Protein AF-A0A496R8B7-F1 (afdb_monomer_lite)

Structure (mmCIF, N/CA/C/O backbone):
data_AF-A0A496R8B7-F1
#
_entry.id   AF-A0A496R8B7-F1
#
loop_
_atom_site.group_PDB
_atom_site.id
_atom_site.type_symbol
_atom_site.label_atom_id
_atom_site.label_alt_id
_atom_site.label_comp_id
_atom_site.label_asym_id
_atom_site.label_entity_id
_atom_site.label_seq_id
_atom_site.pdbx_PDB_ins_code
_atom_site.Cartn_x
_atom_site.Cartn_y
_atom_site.Cartn_z
_atom_site.occupancy
_atom_site.B_iso_or_equiv
_atom_site.auth_seq_id
_atom_site.auth_comp_id
_atom_site.auth_asym_id
_atom_site.auth_atom_id
_atom_site.pdbx_PDB_model_num
ATOM 1 N N . MET A 1 1 ? 5.278 9.016 -17.691 1.00 85.12 1 MET A N 1
ATOM 2 C CA . MET A 1 1 ? 4.433 8.878 -16.484 1.00 85.12 1 MET A CA 1
ATOM 3 C C . MET A 1 1 ? 5.269 8.994 -15.228 1.00 85.12 1 MET A C 1
ATOM 5 O O . MET A 1 1 ? 5.196 10.042 -14.606 1.00 85.12 1 MET A O 1
ATOM 9 N N . LEU A 1 2 ? 6.126 8.010 -14.927 1.00 88.44 2 LEU A N 1
ATOM 10 C CA . LEU A 1 2 ? 7.008 8.070 -13.758 1.00 88.44 2 LEU A CA 1
ATOM 11 C C . LEU A 1 2 ? 7.852 9.353 -13.718 1.00 88.44 2 LEU A C 1
ATOM 13 O O . LEU A 1 2 ? 7.743 10.101 -12.767 1.00 88.44 2 LEU A O 1
ATOM 17 N N . GLU A 1 3 ? 8.583 9.683 -14.787 1.00 88.12 3 GLU A N 1
ATOM 18 C CA . GLU A 1 3 ? 9.402 10.912 -14.848 1.00 88.12 3 GLU A CA 1
ATOM 19 C C . GLU A 1 3 ? 8.596 12.212 -14.654 1.00 88.12 3 GLU A C 1
ATOM 21 O O . GLU A 1 3 ? 9.124 13.219 -14.190 1.00 88.12 3 GLU A O 1
ATOM 26 N N . THR A 1 4 ? 7.316 12.227 -15.031 1.00 89.19 4 THR A N 1
ATOM 27 C CA . THR A 1 4 ? 6.429 13.373 -14.773 1.00 89.19 4 THR A CA 1
ATOM 28 C C . THR A 1 4 ? 6.073 13.431 -13.293 1.00 89.19 4 THR A C 1
ATOM 30 O O . THR A 1 4 ? 6.280 14.468 -12.673 1.00 89.19 4 THR A O 1
ATOM 33 N N . LEU A 1 5 ? 5.644 12.302 -12.720 1.00 90.00 5 LEU A N 1
ATOM 34 C CA . LEU A 1 5 ? 5.332 12.176 -11.299 1.00 90.00 5 LEU A CA 1
ATOM 35 C C . LEU A 1 5 ? 6.533 12.547 -10.417 1.00 90.00 5 LEU A C 1
ATOM 37 O O . LEU A 1 5 ? 6.389 13.319 -9.475 1.00 90.00 5 LEU A O 1
ATOM 41 N N . SER A 1 6 ? 7.725 12.048 -10.751 1.00 89.94 6 SER A N 1
ATOM 42 C CA . SER A 1 6 ? 8.967 12.357 -10.041 1.00 89.94 6 SER A CA 1
ATOM 43 C C . SER A 1 6 ? 9.276 13.854 -10.059 1.00 89.94 6 SER A C 1
ATOM 45 O O . SER A 1 6 ? 9.664 14.402 -9.034 1.00 89.94 6 SER A O 1
ATOM 47 N N . ARG A 1 7 ? 9.070 14.533 -11.197 1.00 90.19 7 ARG A N 1
ATOM 48 C CA . ARG A 1 7 ? 9.276 15.987 -11.313 1.00 90.19 7 ARG A CA 1
ATOM 49 C C . ARG A 1 7 ? 8.276 16.783 -10.484 1.00 90.19 7 ARG A C 1
ATOM 51 O O . ARG A 1 7 ? 8.674 17.714 -9.800 1.00 90.19 7 ARG A O 1
ATOM 58 N N . GLU A 1 8 ? 7.000 16.408 -10.506 1.00 90.56 8 GLU A N 1
ATOM 59 C CA . GLU A 1 8 ? 5.959 17.064 -9.697 1.00 90.56 8 GLU A CA 1
ATOM 60 C C . GLU A 1 8 ? 6.153 16.864 -8.187 1.00 90.56 8 GLU A C 1
ATOM 62 O O . GLU A 1 8 ? 5.648 17.646 -7.381 1.00 90.56 8 GLU A O 1
ATOM 67 N N . LEU A 1 9 ? 6.847 15.791 -7.804 1.00 88.88 9 LEU A N 1
ATOM 68 C CA . LEU A 1 9 ? 7.242 15.500 -6.428 1.00 88.88 9 LEU A CA 1
ATOM 69 C C . LEU A 1 9 ? 8.647 16.021 -6.087 1.00 88.88 9 LEU A C 1
ATOM 71 O O . LEU A 1 9 ? 9.124 15.742 -4.990 1.00 88.88 9 LEU A O 1
ATOM 75 N N . GLU A 1 10 ? 9.294 16.752 -7.002 1.00 89.69 10 GLU A N 1
ATOM 76 C CA . GLU A 1 10 ? 10.632 17.336 -6.822 1.00 89.69 10 GLU A CA 1
ATOM 77 C C . GLU A 1 10 ? 11.693 16.298 -6.405 1.00 89.69 10 GLU A C 1
ATOM 79 O O . GLU A 1 10 ? 12.592 16.562 -5.609 1.00 89.69 10 GLU A O 1
ATOM 84 N N . VAL A 1 11 ? 11.584 15.080 -6.945 1.00 87.19 11 VAL A N 1
ATOM 85 C CA . VAL A 1 11 ? 12.508 13.981 -6.649 1.00 87.19 11 VAL A CA 1
ATOM 86 C C . VAL A 1 11 ? 13.887 14.281 -7.233 1.00 87.19 11 VAL A C 1
ATOM 88 O O . VAL A 1 11 ? 14.029 14.481 -8.441 1.00 87.19 11 VAL A O 1
ATOM 91 N N . ASP A 1 12 ? 14.922 14.223 -6.393 1.00 81.81 12 ASP A N 1
ATOM 92 C CA . ASP A 1 12 ? 16.305 14.375 -6.842 1.00 81.81 12 ASP A CA 1
ATOM 93 C C . ASP A 1 12 ? 16.766 13.162 -7.671 1.00 81.81 12 ASP A C 1
ATOM 95 O O . ASP A 1 12 ? 17.067 12.075 -7.156 1.00 81.81 12 ASP A O 1
ATOM 99 N N . SER A 1 13 ? 16.819 13.365 -8.988 1.00 74.50 13 SER A N 1
ATOM 100 C CA . SER A 1 13 ? 17.232 12.365 -9.971 1.00 74.50 13 SER A CA 1
ATOM 101 C C . SER A 1 13 ? 18.718 12.431 -10.347 1.00 74.50 13 SER A C 1
ATOM 103 O O . SER A 1 13 ? 19.119 11.746 -11.295 1.00 74.50 13 SER A O 1
ATOM 105 N N . ARG A 1 14 ? 19.529 13.262 -9.669 1.00 70.38 14 ARG A N 1
ATOM 106 C CA . ARG A 1 14 ? 20.964 13.424 -9.980 1.00 70.38 14 ARG A CA 1
ATOM 107 C C . ARG A 1 14 ? 21.730 12.109 -9.821 1.00 70.38 14 ARG A C 1
ATOM 109 O O . ARG A 1 14 ? 22.420 11.713 -10.752 1.00 70.38 14 ARG A O 1
ATOM 116 N N . ASP A 1 15 ? 21.454 11.372 -8.746 1.00 65.25 15 ASP A N 1
ATOM 117 C CA . ASP A 1 15 ? 22.086 10.074 -8.441 1.00 65.25 15 ASP A CA 1
ATOM 118 C C . ASP A 1 15 ? 21.210 8.866 -8.813 1.00 65.25 15 ASP A C 1
ATOM 120 O O . ASP A 1 15 ? 21.281 7.807 -8.192 1.00 65.25 15 ASP A O 1
ATOM 124 N N . VAL A 1 16 ? 20.288 9.034 -9.764 1.00 74.12 16 VAL A N 1
ATOM 125 C CA . VAL A 1 16 ? 19.421 7.945 -10.231 1.00 74.12 16 VAL A CA 1
ATOM 126 C C . VAL A 1 16 ? 19.967 7.396 -11.543 1.00 74.12 16 VAL A C 1
ATOM 128 O O . VAL A 1 16 ? 19.928 8.076 -12.578 1.00 74.12 16 VAL A O 1
ATOM 131 N N . TYR A 1 17 ? 20.477 6.165 -11.470 1.00 70.62 17 TYR A N 1
ATOM 132 C CA . TYR A 1 17 ? 21.168 5.466 -12.558 1.00 70.62 17 TYR A CA 1
ATOM 133 C C . TYR A 1 17 ? 20.243 4.545 -13.372 1.00 70.62 17 TYR A C 1
ATOM 135 O O . TYR A 1 17 ? 20.511 4.260 -14.542 1.00 70.62 17 TYR A O 1
ATOM 143 N N . ASP A 1 18 ? 19.117 4.136 -12.787 1.00 84.50 18 ASP A N 1
ATOM 144 C CA . ASP A 1 18 ? 18.142 3.243 -13.404 1.00 84.50 18 ASP A CA 1
ATOM 145 C C . ASP A 1 18 ? 16.693 3.620 -13.035 1.00 84.50 18 ASP A C 1
ATOM 147 O O . ASP A 1 18 ? 16.419 4.412 -12.128 1.00 84.50 18 ASP A O 1
ATOM 151 N N . SER A 1 19 ? 15.740 3.058 -13.778 1.00 85.50 19 SER A N 1
ATOM 152 C CA . SER A 1 19 ? 14.314 3.363 -13.608 1.00 85.50 19 SER A CA 1
ATOM 153 C C . SER A 1 19 ? 13.688 2.800 -12.326 1.00 85.50 19 SER A C 1
ATOM 155 O O . SER A 1 19 ? 12.686 3.350 -11.871 1.00 85.50 19 SER A O 1
ATOM 157 N N . ILE A 1 20 ? 14.236 1.726 -11.753 1.00 87.38 20 ILE A N 1
ATOM 158 C CA . ILE A 1 20 ? 13.758 1.131 -10.495 1.00 87.38 20 ILE A CA 1
ATOM 159 C C . ILE A 1 20 ? 14.141 2.059 -9.341 1.00 87.38 20 ILE A C 1
ATOM 161 O O . ILE A 1 20 ? 13.279 2.450 -8.561 1.00 87.38 20 ILE A O 1
ATOM 165 N N . SER A 1 21 ? 15.382 2.540 -9.315 1.00 86.44 21 SER A N 1
ATOM 166 C CA . SER A 1 21 ? 15.826 3.562 -8.362 1.00 86.44 21 SER A CA 1
ATOM 167 C C . SER A 1 21 ? 14.968 4.837 -8.439 1.00 86.44 21 SER A C 1
ATOM 169 O O . SER A 1 21 ? 14.628 5.429 -7.412 1.00 86.44 21 SER A O 1
ATOM 171 N N . LEU A 1 22 ? 14.560 5.264 -9.647 1.00 88.75 22 LEU A N 1
ATOM 172 C CA . LEU A 1 22 ? 13.633 6.397 -9.805 1.00 88.75 22 LEU A CA 1
ATOM 173 C C . LEU A 1 22 ? 12.260 6.100 -9.192 1.00 88.75 22 LEU A C 1
ATOM 175 O O . LEU A 1 22 ? 11.681 6.960 -8.525 1.00 88.75 22 LEU A O 1
ATOM 179 N N . LEU A 1 23 ? 11.735 4.899 -9.442 1.00 89.50 23 LEU A N 1
ATOM 180 C CA . LEU A 1 23 ? 10.446 4.436 -8.937 1.00 89.50 23 LEU A CA 1
ATOM 181 C C . LEU A 1 23 ? 10.427 4.447 -7.408 1.00 89.50 23 LEU A C 1
ATOM 183 O O . LEU A 1 23 ? 9.518 5.019 -6.810 1.00 89.50 23 LEU A O 1
ATOM 187 N N . GLU A 1 24 ? 11.469 3.898 -6.790 1.00 88.25 24 GLU A N 1
ATOM 188 C CA . GLU A 1 24 ? 11.632 3.844 -5.338 1.00 88.25 24 GLU A CA 1
ATOM 189 C C . GLU A 1 24 ? 11.705 5.247 -4.733 1.00 88.25 24 GLU A C 1
ATOM 191 O O . GLU A 1 24 ? 10.908 5.581 -3.857 1.00 88.25 24 GLU A O 1
ATOM 196 N N . LYS A 1 25 ? 12.572 6.129 -5.252 1.00 88.69 25 LYS A N 1
ATOM 197 C CA . LYS A 1 25 ? 12.646 7.519 -4.763 1.00 88.69 25 LYS A CA 1
ATOM 198 C C . LYS A 1 25 ? 11.319 8.267 -4.923 1.00 88.69 25 LYS A C 1
ATOM 200 O O . LYS A 1 25 ? 10.948 9.060 -4.059 1.00 88.69 25 LYS A O 1
ATOM 205 N N . THR A 1 26 ? 10.586 7.997 -6.002 1.00 91.19 26 THR A N 1
ATOM 206 C CA . THR A 1 26 ? 9.259 8.586 -6.237 1.00 91.19 26 THR A CA 1
ATOM 207 C C . THR A 1 26 ? 8.235 8.084 -5.223 1.00 91.19 26 THR A C 1
ATOM 209 O O . THR A 1 26 ? 7.482 8.888 -4.673 1.00 91.19 26 THR A O 1
ATOM 212 N N . GLY A 1 27 ? 8.242 6.784 -4.916 1.00 90.81 27 GLY A N 1
ATOM 213 C CA . GLY A 1 27 ? 7.407 6.202 -3.865 1.00 90.81 27 GLY A CA 1
ATOM 214 C C . GLY A 1 27 ? 7.699 6.804 -2.487 1.00 90.81 27 GLY A C 1
ATOM 215 O O . GLY A 1 27 ? 6.763 7.178 -1.779 1.00 90.81 27 GLY A O 1
ATOM 216 N N . VAL A 1 28 ? 8.980 7.004 -2.144 1.00 90.75 28 VAL A N 1
ATOM 217 C CA . VAL A 1 28 ? 9.374 7.687 -0.896 1.00 90.75 28 VAL A CA 1
ATOM 218 C C . VAL A 1 28 ? 8.833 9.111 -0.866 1.00 90.75 28 VAL A C 1
ATOM 220 O O . VAL A 1 28 ? 8.211 9.504 0.116 1.00 90.75 28 VAL A O 1
ATOM 223 N N . ALA A 1 29 ? 9.026 9.893 -1.930 1.00 91.44 29 ALA A N 1
ATOM 224 C CA . ALA A 1 29 ? 8.553 11.276 -1.966 1.00 91.44 29 ALA A CA 1
ATOM 225 C C . ALA A 1 29 ? 7.026 11.371 -1.805 1.00 91.44 29 ALA A C 1
ATOM 227 O O . ALA A 1 29 ? 6.531 12.226 -1.064 1.00 91.44 29 ALA A O 1
ATOM 228 N N . LEU A 1 30 ? 6.278 10.461 -2.436 1.00 91.81 30 LEU A N 1
ATOM 229 C CA . LEU A 1 30 ? 4.825 10.399 -2.304 1.00 91.81 30 LEU A CA 1
ATOM 230 C C . LEU A 1 30 ? 4.398 10.052 -0.871 1.00 91.81 30 LEU A C 1
ATOM 232 O O . LEU A 1 30 ? 3.526 10.718 -0.314 1.00 91.81 30 LEU A O 1
ATOM 236 N N . MET A 1 31 ? 5.052 9.067 -0.252 1.00 91.94 31 MET A N 1
ATOM 237 C CA . MET A 1 31 ? 4.827 8.685 1.144 1.00 91.94 31 MET A CA 1
ATOM 238 C C . MET A 1 31 ? 5.101 9.845 2.108 1.00 91.94 31 MET A C 1
ATOM 240 O O . MET A 1 31 ? 4.250 10.183 2.929 1.00 91.94 31 MET A O 1
ATOM 244 N N . GLN A 1 32 ? 6.244 10.521 1.967 1.00 91.81 32 GLN A N 1
ATOM 245 C CA . GLN A 1 32 ? 6.608 11.662 2.814 1.00 91.81 32 GLN A CA 1
ATOM 246 C C . GLN A 1 32 ? 5.627 12.830 2.648 1.00 91.81 32 GLN A C 1
ATOM 248 O O . GLN A 1 32 ? 5.259 13.489 3.623 1.00 91.81 32 GLN A O 1
ATOM 253 N N . ARG A 1 33 ? 5.143 13.070 1.423 1.00 92.06 33 ARG A N 1
ATOM 254 C CA . ARG A 1 33 ? 4.094 14.062 1.158 1.00 92.06 33 ARG A CA 1
ATOM 255 C C . ARG A 1 33 ? 2.771 13.674 1.822 1.00 92.06 33 ARG A C 1
ATOM 257 O O . ARG A 1 33 ? 2.133 14.537 2.429 1.00 92.06 33 ARG A O 1
ATOM 264 N N . ALA A 1 34 ? 2.373 12.404 1.738 1.00 90.75 34 ALA A N 1
ATOM 265 C CA . ALA A 1 34 ? 1.157 11.895 2.368 1.00 90.75 34 ALA A CA 1
ATOM 266 C C . ALA A 1 34 ? 1.206 12.046 3.897 1.00 90.75 34 ALA A C 1
ATOM 268 O O . ALA A 1 34 ? 0.246 12.556 4.481 1.00 90.75 34 ALA A O 1
ATOM 269 N N . LEU A 1 35 ? 2.342 11.712 4.519 1.00 92.81 35 LEU A N 1
ATOM 270 C CA . LEU A 1 35 ? 2.598 11.931 5.945 1.00 92.81 35 LEU A CA 1
ATOM 271 C C . LEU A 1 35 ? 2.476 13.410 6.323 1.00 92.81 35 LEU A C 1
ATOM 273 O O . LEU A 1 35 ? 1.654 13.769 7.169 1.00 92.81 35 LEU A O 1
ATOM 277 N N . LYS A 1 36 ? 3.227 14.281 5.636 1.00 93.12 36 LYS A N 1
ATOM 278 C CA . LYS A 1 36 ? 3.240 15.727 5.904 1.00 93.12 36 LYS A CA 1
ATOM 279 C C . LYS A 1 36 ? 1.843 16.339 5.812 1.00 93.12 36 LYS A C 1
ATOM 281 O O . LYS A 1 36 ? 1.472 17.142 6.662 1.00 93.12 36 LYS A O 1
ATOM 286 N N . SER A 1 37 ? 1.056 15.947 4.806 1.00 90.88 37 SER A N 1
ATOM 287 C CA . SER A 1 37 ? -0.307 16.467 4.605 1.00 90.88 37 SER A CA 1
ATOM 288 C C . SER A 1 37 ? -1.278 16.145 5.748 1.00 90.88 37 SER A C 1
ATOM 290 O O . SER A 1 37 ? -2.277 16.838 5.900 1.00 90.88 37 SER A O 1
ATOM 292 N N . ARG A 1 38 ? -0.970 15.129 6.564 1.00 91.19 38 ARG A N 1
ATOM 293 C CA . ARG A 1 38 ? -1.780 14.667 7.703 1.00 91.19 38 ARG A CA 1
ATOM 294 C C . ARG A 1 38 ? -1.168 15.027 9.057 1.00 91.19 38 ARG A C 1
ATOM 296 O O . ARG A 1 38 ? -1.589 14.512 10.085 1.00 91.19 38 ARG A O 1
ATOM 303 N N . GLY A 1 39 ? -0.165 15.907 9.060 1.00 92.38 39 GLY A N 1
ATOM 304 C CA . GLY A 1 39 ? 0.500 16.363 10.280 1.00 92.38 39 GLY A CA 1
ATOM 305 C C . GLY A 1 39 ? 1.545 15.392 10.832 1.00 92.38 39 GLY A C 1
ATOM 306 O O . GLY A 1 39 ? 2.096 15.641 11.903 1.00 92.38 39 GLY A O 1
ATOM 307 N N . TYR A 1 40 ? 1.875 14.316 10.114 1.00 92.69 40 TYR A N 1
ATOM 308 C CA . TYR A 1 40 ? 2.969 13.436 10.506 1.00 92.69 40 TYR A CA 1
ATOM 309 C C . TYR A 1 40 ? 4.310 14.040 10.082 1.00 92.69 40 TYR A C 1
ATOM 311 O O . TYR A 1 40 ? 4.492 14.474 8.943 1.00 92.69 40 TYR A O 1
ATOM 319 N N . GLY A 1 41 ? 5.273 14.065 11.007 1.00 89.19 41 GLY A N 1
ATOM 320 C CA . GLY A 1 41 ? 6.641 14.487 10.697 1.00 89.19 41 GLY A CA 1
ATOM 321 C C . GLY A 1 41 ? 7.324 13.541 9.706 1.00 89.19 41 GLY A C 1
ATOM 322 O O . GLY A 1 41 ? 6.956 12.365 9.624 1.00 89.19 41 GLY A O 1
ATOM 323 N N . LYS A 1 42 ? 8.354 14.043 9.019 1.00 89.19 42 LYS A N 1
ATOM 324 C CA . LYS A 1 42 ? 9.195 13.256 8.109 1.00 89.19 42 LYS A CA 1
ATOM 325 C C . LYS A 1 42 ? 9.754 12.017 8.822 1.00 89.19 42 LYS A C 1
ATOM 327 O O . LYS A 1 42 ? 10.057 12.077 10.014 1.00 89.19 42 LYS A O 1
ATOM 332 N N . VAL A 1 43 ? 9.858 10.918 8.089 1.00 89.44 43 VAL A N 1
ATOM 333 C CA . VAL A 1 43 ? 10.541 9.695 8.533 1.00 89.44 43 VAL A CA 1
ATOM 334 C C . VAL A 1 43 ? 11.893 9.632 7.830 1.00 89.44 43 VAL A C 1
ATOM 336 O O . VAL A 1 43 ? 11.963 9.859 6.620 1.00 89.44 43 VAL A O 1
ATOM 339 N N . GLU A 1 44 ? 12.958 9.398 8.586 1.00 85.69 44 GLU A N 1
ATOM 340 C CA . GLU A 1 44 ? 14.318 9.253 8.065 1.00 85.69 44 GLU A CA 1
ATOM 341 C C . GLU A 1 44 ? 14.713 7.786 8.141 1.00 85.69 44 GLU A C 1
ATOM 343 O O . GLU A 1 44 ? 14.383 7.116 9.105 1.00 85.69 44 GLU A O 1
ATOM 348 N N . GLY A 1 45 ? 15.402 7.279 7.126 1.00 74.25 45 GLY A N 1
ATOM 349 C CA . GLY A 1 45 ? 15.708 5.859 7.038 1.00 74.25 45 GLY A CA 1
ATOM 350 C C . GLY A 1 45 ? 16.729 5.585 5.949 1.00 74.25 45 GLY A C 1
ATOM 351 O O . GLY A 1 45 ? 16.978 6.430 5.084 1.00 74.25 45 GLY A O 1
ATOM 352 N N . VAL A 1 46 ? 17.345 4.408 6.036 1.00 65.56 46 VAL A N 1
ATOM 353 C CA . VAL A 1 46 ? 18.481 4.016 5.189 1.00 65.56 46 VAL A CA 1
ATOM 354 C C . VAL A 1 46 ? 18.006 3.373 3.883 1.00 65.56 46 VAL A C 1
ATOM 356 O O . VAL A 1 46 ? 18.656 3.526 2.850 1.00 65.56 46 VAL A O 1
ATOM 359 N N . ASP A 1 47 ? 16.852 2.701 3.907 1.00 80.56 47 ASP A N 1
ATOM 360 C CA . ASP A 1 47 ? 16.245 2.047 2.753 1.00 80.56 47 ASP A CA 1
ATOM 361 C C . ASP A 1 47 ? 14.712 2.197 2.724 1.00 80.56 47 ASP A C 1
ATOM 363 O O . ASP A 1 47 ? 14.074 2.673 3.664 1.00 80.56 47 ASP A O 1
ATOM 367 N N . PHE A 1 48 ? 14.104 1.849 1.589 1.00 82.69 48 PHE A N 1
ATOM 368 C CA . PHE A 1 48 ? 12.661 1.991 1.395 1.00 82.69 48 PHE A CA 1
ATOM 369 C C . PHE A 1 48 ? 11.817 1.097 2.322 1.00 82.69 48 PHE A C 1
ATOM 371 O O . PHE A 1 48 ? 10.817 1.613 2.813 1.00 82.69 48 PHE A O 1
ATOM 378 N N . PRO A 1 49 ? 12.147 -0.192 2.578 1.00 85.56 49 PRO A N 1
ATOM 379 C CA . PRO A 1 49 ? 11.359 -1.036 3.476 1.00 85.56 49 PRO A CA 1
ATOM 380 C C . PRO A 1 49 ? 11.307 -0.474 4.889 1.00 85.56 49 PRO A C 1
ATOM 382 O O . PRO A 1 49 ? 10.216 -0.353 5.439 1.00 85.56 49 PRO A O 1
ATOM 385 N N . GLY A 1 50 ? 12.451 -0.044 5.437 1.00 87.88 50 GLY A N 1
ATOM 386 C CA . GLY A 1 50 ? 12.485 0.593 6.751 1.00 87.88 50 GLY A CA 1
ATOM 387 C C . GLY A 1 50 ? 11.641 1.866 6.770 1.00 87.88 50 GLY A C 1
ATOM 388 O O . GLY A 1 50 ? 10.780 2.032 7.630 1.00 87.88 50 GLY A O 1
ATOM 389 N N . LEU A 1 51 ? 11.7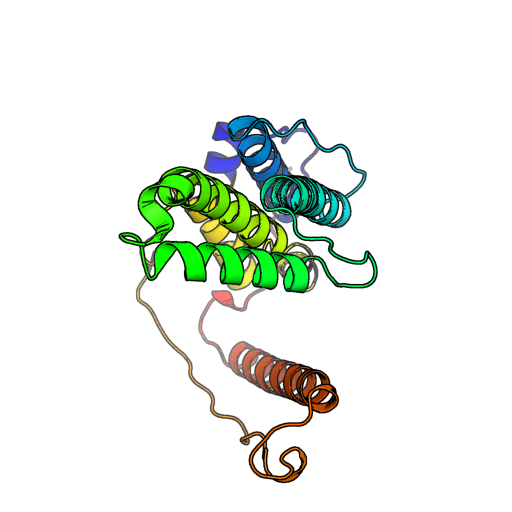88 2.722 5.750 1.00 89.81 51 LEU A N 1
ATOM 390 C CA . LEU A 1 51 ? 10.959 3.923 5.610 1.00 89.81 51 LEU A CA 1
ATOM 391 C C . LEU A 1 51 ? 9.459 3.601 5.515 1.00 89.81 51 LEU A C 1
ATOM 393 O O . LEU A 1 51 ? 8.645 4.348 6.057 1.00 89.81 51 LEU A O 1
ATOM 397 N N . GLN A 1 52 ? 9.085 2.533 4.813 1.00 90.50 52 GLN A N 1
ATOM 398 C CA . GLN A 1 52 ? 7.705 2.086 4.630 1.00 90.50 52 GLN A CA 1
ATOM 399 C C . GLN A 1 52 ? 7.100 1.602 5.953 1.00 90.50 52 GLN A C 1
ATOM 401 O O . GLN A 1 52 ? 6.013 2.051 6.325 1.00 90.50 52 GLN A O 1
ATOM 406 N N . GLU A 1 53 ? 7.809 0.727 6.668 1.00 90.62 53 GLU A N 1
ATOM 407 C CA . GLU A 1 53 ? 7.382 0.200 7.967 1.00 90.62 53 GLU A CA 1
ATOM 408 C C . GLU A 1 53 ? 7.265 1.314 9.008 1.00 90.62 53 GLU A C 1
ATOM 410 O O . GLU A 1 53 ? 6.201 1.475 9.605 1.00 90.62 53 GLU A O 1
ATOM 415 N N . GLU A 1 54 ? 8.290 2.155 9.159 1.00 92.19 54 GLU A N 1
ATOM 416 C CA . GLU A 1 54 ? 8.284 3.260 10.124 1.00 92.19 54 GLU A CA 1
ATOM 417 C C . GLU A 1 54 ? 7.192 4.298 9.824 1.00 92.19 54 GLU A C 1
ATOM 419 O O . GLU A 1 54 ? 6.530 4.806 10.735 1.00 92.19 54 GLU A O 1
ATOM 424 N N . SER A 1 55 ? 6.959 4.605 8.544 1.00 93.56 55 SER A N 1
ATOM 425 C CA . SER A 1 55 ? 5.893 5.527 8.132 1.00 93.56 55 SER A CA 1
ATOM 426 C C . SER A 1 55 ? 4.509 4.988 8.477 1.00 93.56 55 SER A C 1
ATOM 428 O O . SER A 1 55 ? 3.660 5.741 8.961 1.00 93.56 55 SER A O 1
ATOM 430 N N . ALA A 1 56 ? 4.273 3.695 8.248 1.00 93.81 56 ALA A N 1
ATOM 431 C CA . ALA A 1 56 ? 3.015 3.053 8.598 1.00 93.81 56 ALA A CA 1
ATOM 432 C C . ALA A 1 56 ? 2.838 2.941 10.120 1.00 93.81 56 ALA A C 1
ATOM 434 O O . ALA A 1 56 ? 1.787 3.325 10.633 1.00 93.81 56 ALA A O 1
ATOM 435 N N . GLU A 1 57 ? 3.868 2.490 10.843 1.00 93.75 57 GLU A N 1
ATOM 436 C CA . GLU A 1 57 ? 3.894 2.391 12.310 1.00 93.75 57 GLU A CA 1
ATOM 437 C C . GLU A 1 57 ? 3.530 3.731 12.953 1.00 93.75 57 GLU A C 1
ATOM 439 O O . GLU A 1 57 ? 2.661 3.789 13.821 1.00 93.75 57 GLU A O 1
ATOM 444 N N . LYS A 1 58 ? 4.102 4.838 12.467 1.00 93.69 58 LYS A N 1
ATOM 445 C CA . LYS A 1 58 ? 3.818 6.185 12.980 1.00 93.69 58 LYS A CA 1
ATOM 446 C C . LYS A 1 58 ? 2.338 6.567 12.889 1.00 93.69 58 LYS A C 1
ATOM 448 O O . LYS A 1 58 ? 1.800 7.170 13.819 1.00 93.69 58 LYS A O 1
ATOM 453 N N . ILE A 1 59 ? 1.678 6.225 11.783 1.00 95.38 59 ILE A N 1
ATOM 454 C CA . ILE A 1 59 ? 0.239 6.461 11.609 1.00 95.38 59 ILE A CA 1
ATOM 455 C C . ILE A 1 59 ? -0.556 5.545 12.545 1.00 95.38 59 ILE A C 1
ATOM 457 O O . ILE A 1 59 ? -1.465 6.007 13.234 1.00 95.38 59 ILE A O 1
ATOM 461 N N . ILE A 1 60 ? -0.199 4.260 12.584 1.00 94.81 60 ILE A N 1
ATOM 462 C CA . ILE A 1 60 ? -0.901 3.218 13.341 1.00 94.81 60 ILE A CA 1
ATOM 463 C C . ILE A 1 60 ? -0.859 3.515 14.841 1.00 94.81 60 ILE A C 1
ATOM 465 O O . ILE A 1 60 ? -1.915 3.561 15.462 1.00 94.81 60 ILE A O 1
ATOM 469 N N . VAL A 1 61 ? 0.312 3.825 15.402 1.00 93.50 61 VAL A N 1
ATOM 470 C CA . VAL A 1 61 ? 0.473 4.182 16.824 1.00 93.50 61 VAL A CA 1
ATOM 471 C C . VAL A 1 61 ? -0.333 5.432 17.185 1.00 93.50 61 VAL A C 1
ATOM 473 O O . VAL A 1 61 ? -0.954 5.491 18.246 1.00 93.50 61 VAL A O 1
ATOM 476 N N . SER A 1 62 ? -0.363 6.436 16.301 1.00 94.00 62 SER A N 1
ATOM 477 C CA . SER A 1 62 ? -1.186 7.636 16.507 1.00 94.00 62 SER A CA 1
ATOM 478 C C . SER A 1 62 ? -2.672 7.287 16.571 1.00 94.00 62 SER A C 1
ATOM 480 O O . SER A 1 62 ? -3.366 7.737 17.478 1.00 94.00 62 SER A O 1
ATOM 482 N N . LEU A 1 63 ? -3.155 6.462 15.638 1.00 95.00 63 LEU A N 1
ATOM 483 C CA . LEU A 1 63 ? -4.554 6.036 15.596 1.00 95.00 63 LEU A CA 1
ATOM 484 C C . LEU A 1 63 ? -4.929 5.156 16.788 1.00 95.00 63 LEU A C 1
ATOM 486 O O . LEU A 1 63 ? -5.992 5.344 17.364 1.00 95.00 63 LEU A O 1
ATOM 490 N N . GLU A 1 64 ? -4.064 4.229 17.188 1.00 94.44 64 GLU A N 1
ATOM 491 C CA . GLU A 1 64 ? -4.266 3.385 18.369 1.00 94.44 64 GLU A CA 1
ATOM 492 C C . GLU A 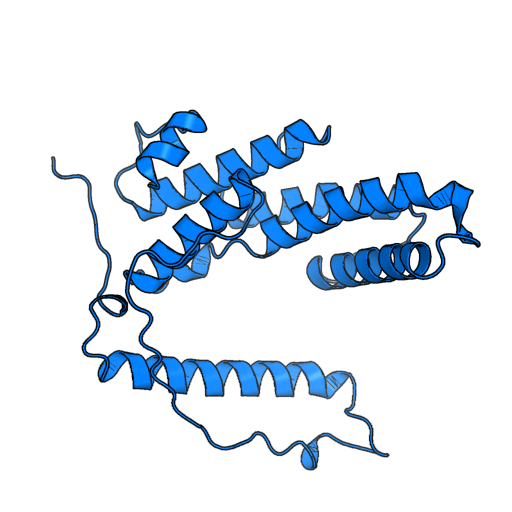1 64 ? -4.439 4.231 19.626 1.00 94.44 64 GLU A C 1
ATOM 494 O O . GLU A 1 64 ? -5.405 4.046 20.365 1.00 94.44 64 GLU A O 1
ATOM 499 N N . LYS A 1 65 ? -3.574 5.234 19.810 1.00 93.31 65 LYS A N 1
ATOM 500 C CA . LYS A 1 65 ? -3.677 6.173 20.926 1.00 93.31 65 LYS A CA 1
ATOM 501 C C . LYS A 1 65 ? -4.959 7.007 20.875 1.00 93.31 65 LYS A C 1
ATOM 503 O O . LYS A 1 65 ? -5.590 7.200 21.908 1.00 93.31 65 LYS A O 1
ATOM 508 N N . GLU A 1 66 ? -5.327 7.524 19.704 1.00 93.38 66 GLU A N 1
ATOM 509 C CA . GLU A 1 66 ? -6.529 8.353 19.535 1.00 93.38 66 GLU A CA 1
ATOM 510 C C . GLU A 1 66 ? -7.829 7.565 19.744 1.00 93.38 66 GLU A C 1
ATOM 512 O O . GLU A 1 66 ? -8.780 8.101 20.306 1.00 93.38 66 GLU A O 1
ATOM 517 N N . ILE A 1 67 ? -7.867 6.304 19.310 1.00 92.50 67 ILE A N 1
ATOM 518 C CA . ILE A 1 67 ? -9.037 5.421 19.431 1.00 92.50 67 ILE A CA 1
ATOM 519 C C . ILE A 1 67 ? -9.084 4.748 20.817 1.00 92.50 67 ILE A C 1
ATOM 521 O O . ILE A 1 67 ? -10.145 4.307 21.256 1.00 92.50 67 ILE A O 1
ATOM 525 N N . GLY A 1 68 ? -7.953 4.677 21.526 1.00 90.50 68 GLY A N 1
ATOM 526 C CA . GLY A 1 68 ? -7.834 3.969 22.803 1.00 90.50 68 GLY A CA 1
ATOM 527 C C . GLY A 1 68 ? -7.701 2.452 22.636 1.00 90.50 68 GLY A C 1
ATOM 528 O O . GLY A 1 68 ? -8.257 1.690 23.425 1.00 90.50 68 GLY A O 1
ATOM 529 N N . LEU A 1 69 ? -7.005 2.003 21.587 1.00 87.50 69 LEU A N 1
ATOM 530 C CA . LEU A 1 69 ? -6.678 0.595 21.360 1.00 87.50 69 LEU A CA 1
ATOM 531 C C . LEU A 1 69 ? -5.267 0.298 21.878 1.00 87.50 69 LEU A C 1
ATOM 533 O O . LEU A 1 69 ? -4.299 0.869 21.387 1.00 87.50 69 LEU A O 1
ATOM 537 N N . ASP A 1 70 ? -5.143 -0.642 22.814 1.00 75.19 70 ASP A N 1
ATOM 538 C CA . ASP A 1 70 ? -3.844 -1.151 23.264 1.00 75.19 70 ASP A CA 1
ATOM 539 C C . ASP A 1 70 ? -3.416 -2.344 22.403 1.00 75.19 70 ASP A C 1
ATOM 541 O O . ASP A 1 70 ? -3.765 -3.502 22.661 1.00 75.19 70 ASP A O 1
ATOM 545 N N . SER A 1 71 ? -2.639 -2.066 21.361 1.00 66.25 71 SER A N 1
ATOM 546 C CA . SER A 1 71 ? -1.986 -3.110 20.575 1.00 66.25 71 SER A CA 1
ATOM 547 C C . SER A 1 71 ? -0.695 -3.549 21.255 1.00 66.25 71 SER A C 1
ATOM 549 O O . SER A 1 71 ? 0.230 -2.760 21.439 1.00 66.25 71 SER A O 1
ATOM 551 N N . LYS A 1 72 ? -0.592 -4.836 21.601 1.00 59.91 72 LYS A N 1
ATOM 552 C CA . LYS A 1 72 ? 0.674 -5.428 22.054 1.00 59.91 72 LYS A CA 1
ATOM 553 C C . LYS A 1 72 ? 1.632 -5.537 20.862 1.00 59.91 72 LYS A C 1
ATOM 555 O O . LYS A 1 72 ? 1.245 -6.052 19.815 1.00 59.91 72 LYS A O 1
ATOM 560 N N . GLY A 1 73 ? 2.878 -5.090 21.038 1.00 57.34 73 GLY A N 1
ATOM 561 C CA . GLY A 1 73 ? 3.902 -4.975 19.984 1.00 57.34 73 GLY A CA 1
ATOM 562 C C . GLY A 1 73 ? 4.333 -6.277 19.291 1.00 57.34 73 GLY A C 1
ATOM 563 O O . GLY A 1 73 ? 5.154 -6.232 18.386 1.00 57.34 73 GLY A O 1
ATOM 564 N N . GLU A 1 74 ? 3.779 -7.430 19.671 1.00 72.31 74 GLU A N 1
ATOM 565 C CA . GLU A 1 74 ? 4.020 -8.719 19.004 1.00 72.31 74 GLU A CA 1
ATOM 566 C C . GLU A 1 74 ? 3.145 -8.924 17.749 1.00 72.31 74 GLU A C 1
ATOM 568 O O . GLU A 1 74 ? 3.350 -9.870 16.990 1.00 72.31 74 GLU A O 1
ATOM 573 N N . ILE A 1 75 ? 2.158 -8.052 17.507 1.00 83.31 75 ILE A N 1
ATOM 574 C CA . ILE A 1 75 ? 1.232 -8.162 16.373 1.00 83.31 75 ILE A CA 1
ATOM 575 C C . ILE A 1 75 ? 1.755 -7.358 15.176 1.00 83.31 75 ILE A C 1
ATOM 577 O O . ILE A 1 75 ? 2.070 -6.175 15.303 1.00 83.31 75 ILE A O 1
ATOM 581 N N . SER A 1 76 ? 1.767 -7.972 13.987 1.00 87.94 76 SER A N 1
ATOM 582 C CA . SER A 1 76 ? 2.193 -7.297 12.752 1.00 87.94 76 SER A CA 1
ATOM 583 C C . SER A 1 76 ? 1.400 -6.015 12.453 1.00 87.94 76 SER A C 1
ATOM 585 O O . SER A 1 76 ? 0.193 -5.922 12.713 1.00 87.94 76 SER A O 1
ATOM 587 N N . LEU A 1 77 ? 2.066 -5.048 11.812 1.00 90.44 77 LEU A N 1
ATOM 588 C CA . LEU A 1 77 ? 1.475 -3.773 11.385 1.00 90.44 77 LEU A CA 1
ATOM 589 C C . LEU A 1 77 ? 0.202 -3.944 10.557 1.00 90.44 77 LEU A C 1
ATOM 591 O O . LEU A 1 77 ? -0.788 -3.234 10.755 1.00 90.44 77 LEU A O 1
ATOM 595 N N . TRP A 1 78 ? 0.202 -4.915 9.643 1.00 89.06 78 TRP A N 1
ATOM 596 C CA . TRP A 1 78 ? -0.959 -5.195 8.807 1.00 89.06 78 TRP A CA 1
ATOM 597 C C . TRP A 1 78 ? -2.166 -5.624 9.642 1.00 89.06 78 TRP A C 1
ATOM 599 O O . TRP A 1 78 ? -3.268 -5.108 9.456 1.00 89.06 78 TRP A O 1
ATOM 609 N N . VAL A 1 79 ? -1.967 -6.530 10.602 1.00 87.69 79 VAL A N 1
ATOM 610 C CA . VAL A 1 79 ? -3.048 -7.009 11.471 1.00 87.69 79 VAL A CA 1
ATOM 611 C C . VAL A 1 79 ? -3.582 -5.877 12.354 1.00 87.69 79 VAL A C 1
ATOM 613 O O . VAL A 1 79 ? -4.799 -5.706 12.444 1.00 87.69 79 VAL A O 1
ATOM 616 N N . ARG A 1 80 ? -2.702 -5.044 12.924 1.00 92.44 80 ARG A N 1
ATOM 617 C CA . ARG A 1 80 ? -3.091 -3.833 13.676 1.00 92.44 80 ARG A CA 1
ATOM 618 C C . ARG A 1 80 ? -3.934 -2.881 12.822 1.00 92.44 80 ARG A C 1
ATOM 620 O O . ARG A 1 80 ? -5.016 -2.463 13.232 1.00 92.44 80 ARG A O 1
ATOM 627 N N . THR A 1 81 ? -3.519 -2.650 11.577 1.00 92.50 81 THR A N 1
ATOM 628 C CA . THR A 1 81 ? -4.264 -1.838 10.599 1.00 92.50 81 THR A CA 1
ATOM 629 C C . THR A 1 81 ? -5.668 -2.395 10.335 1.00 92.50 81 THR A C 1
ATOM 631 O O . THR A 1 81 ? -6.644 -1.643 10.290 1.00 92.50 81 THR A O 1
ATOM 634 N N . GLN A 1 82 ? -5.806 -3.720 10.203 1.00 90.56 82 GLN A N 1
ATOM 635 C CA . GLN A 1 82 ? -7.112 -4.365 10.023 1.00 90.56 82 GLN A CA 1
ATOM 636 C C . GLN A 1 82 ? -8.012 -4.220 11.257 1.00 90.56 82 GLN A C 1
ATOM 638 O O . GLN A 1 82 ? -9.222 -4.029 11.102 1.00 90.56 82 GLN A O 1
ATOM 643 N N . PHE A 1 83 ? -7.453 -4.280 12.470 1.00 91.19 83 PHE A N 1
ATOM 644 C CA . PHE A 1 83 ? -8.208 -4.043 13.704 1.00 91.19 83 PHE A CA 1
ATOM 645 C C . PHE A 1 83 ? -8.735 -2.609 13.788 1.00 91.19 83 PHE A C 1
ATOM 647 O O . PHE A 1 83 ? -9.937 -2.422 13.995 1.00 91.19 83 PHE A O 1
ATOM 654 N N . ILE A 1 84 ? -7.879 -1.616 13.534 1.00 94.75 84 ILE A N 1
ATOM 655 C CA . ILE A 1 84 ? -8.264 -0.197 13.486 1.00 94.75 84 ILE A CA 1
ATOM 656 C C . ILE A 1 84 ? -9.371 0.016 12.450 1.00 94.75 84 ILE A C 1
ATOM 658 O O . ILE A 1 84 ? -10.428 0.567 12.758 1.00 94.75 84 ILE A O 1
ATOM 662 N N . ARG A 1 85 ? -9.181 -0.497 11.227 1.00 94.75 85 ARG A N 1
ATOM 663 C CA . ARG A 1 85 ? -10.175 -0.388 10.151 1.00 94.75 85 ARG A CA 1
ATOM 664 C C . ARG A 1 85 ? -11.514 -1.013 10.539 1.00 94.75 85 ARG A C 1
ATOM 666 O O . ARG A 1 85 ? -12.559 -0.440 10.240 1.00 94.75 85 ARG A O 1
ATOM 673 N N . ARG A 1 86 ? -11.503 -2.177 11.193 1.00 93.69 86 ARG A N 1
ATOM 674 C CA . ARG A 1 86 ? -12.729 -2.834 11.668 1.00 93.69 86 ARG A CA 1
ATOM 675 C C . ARG A 1 86 ? -13.453 -1.971 12.695 1.00 93.69 86 ARG A C 1
ATOM 677 O O . ARG A 1 86 ? -14.665 -1.826 12.588 1.00 93.69 86 ARG A O 1
ATOM 684 N N . HIS A 1 87 ? -12.725 -1.388 13.645 1.00 93.56 87 HIS A N 1
ATOM 685 C CA . HIS A 1 87 ? -13.296 -0.496 14.651 1.00 93.56 87 HIS A CA 1
ATOM 686 C C . HIS A 1 87 ? -13.959 0.732 14.007 1.00 93.56 87 HIS A C 1
ATOM 688 O O . HIS A 1 87 ? -15.135 0.995 14.249 1.00 93.56 87 HIS A O 1
ATOM 694 N N . ILE A 1 88 ? -13.242 1.411 13.105 1.00 95.12 88 ILE A N 1
ATOM 695 C CA . ILE A 1 88 ? -13.764 2.549 12.331 1.00 95.12 88 ILE A CA 1
ATOM 696 C C . ILE A 1 88 ? -15.032 2.149 11.568 1.00 95.12 88 ILE A C 1
ATOM 698 O O . ILE A 1 88 ? -16.037 2.855 11.604 1.00 95.12 88 ILE A O 1
ATOM 702 N N . HIS A 1 89 ? -15.011 0.993 10.903 1.00 94.31 89 HIS A N 1
ATOM 703 C CA . HIS A 1 89 ? -16.155 0.515 10.136 1.00 94.31 89 HIS A CA 1
ATOM 704 C C . HIS A 1 89 ? -17.380 0.253 11.022 1.00 94.31 89 HIS A C 1
ATOM 706 O O . HIS A 1 89 ? -18.484 0.621 10.639 1.00 94.31 89 HIS A O 1
ATOM 712 N N . THR A 1 90 ? -17.204 -0.307 12.222 1.00 93.06 90 THR A N 1
ATOM 713 C CA . THR A 1 90 ? -18.299 -0.492 13.191 1.00 93.06 90 THR A CA 1
ATOM 714 C C . THR A 1 90 ? -18.963 0.834 13.565 1.00 93.06 90 THR A C 1
ATOM 716 O O . THR A 1 90 ? -20.188 0.899 13.614 1.00 93.06 90 THR A O 1
ATOM 719 N N . ILE A 1 91 ? -18.177 1.895 13.776 1.00 92.69 91 ILE A N 1
ATOM 720 C CA . ILE A 1 91 ? -18.706 3.241 14.052 1.00 92.69 91 ILE A CA 1
ATOM 721 C C . ILE A 1 91 ? -19.515 3.751 12.853 1.00 92.69 91 ILE A C 1
ATOM 723 O O . ILE A 1 91 ? -20.625 4.258 13.009 1.00 92.69 91 ILE A O 1
ATOM 727 N N . MET A 1 92 ? -18.969 3.588 11.646 1.00 92.81 92 MET A N 1
ATOM 728 C CA . MET A 1 92 ? -19.576 4.086 10.411 1.00 92.81 92 MET A CA 1
ATOM 729 C C . MET A 1 92 ? -20.832 3.318 9.972 1.00 92.81 92 MET A C 1
ATOM 731 O O . MET A 1 92 ? -21.640 3.882 9.239 1.00 92.81 92 MET A O 1
ATOM 735 N N . LEU A 1 93 ? -21.001 2.059 10.390 1.00 94.88 93 LEU A N 1
ATOM 736 C CA . LEU A 1 93 ? -22.169 1.236 10.050 1.00 94.88 93 LEU A CA 1
ATOM 737 C C . LEU A 1 93 ? -23.460 1.696 10.741 1.00 94.88 93 LEU A C 1
ATOM 739 O O . LEU A 1 93 ? -24.541 1.445 10.216 1.00 94.88 93 LEU A O 1
ATOM 743 N N . ASP A 1 94 ? -23.353 2.373 11.886 1.00 91.88 94 ASP A N 1
ATOM 744 C CA . ASP A 1 94 ? -24.492 2.947 12.609 1.00 91.88 94 ASP A CA 1
ATOM 745 C C . ASP A 1 94 ? -24.227 4.434 12.911 1.00 91.88 94 ASP A C 1
ATOM 747 O O . ASP A 1 94 ? -23.871 4.810 14.035 1.00 91.88 94 ASP A O 1
ATOM 751 N N . PRO A 1 95 ? -24.326 5.303 11.888 1.00 86.62 95 PRO A N 1
ATOM 752 C CA . PRO A 1 95 ? -23.984 6.715 12.020 1.00 86.62 95 PRO A CA 1
ATOM 753 C C . PRO A 1 95 ? -24.947 7.470 12.942 1.00 86.62 95 PRO A C 1
ATOM 755 O O . PRO A 1 95 ? -24.569 8.500 13.491 1.00 86.62 95 PRO A O 1
ATOM 758 N N . GLU A 1 96 ? -26.168 6.962 13.129 1.00 89.56 96 GLU A N 1
ATOM 759 C CA . GLU A 1 96 ? -27.179 7.562 14.002 1.00 89.56 96 GLU A CA 1
ATOM 760 C C . GLU A 1 96 ? -26.844 7.353 15.477 1.00 89.56 96 GLU A C 1
ATOM 762 O O . GLU A 1 96 ? -26.907 8.294 16.270 1.00 89.56 96 GLU A O 1
ATOM 767 N N . LYS A 1 97 ? -26.416 6.141 15.838 1.00 90.50 97 LYS A N 1
ATOM 768 C CA . LYS A 1 97 ? -25.973 5.831 17.199 1.00 90.50 97 LYS A CA 1
ATOM 769 C C . LYS A 1 97 ? -24.633 6.480 17.545 1.00 90.50 97 LYS A C 1
ATOM 771 O O . LYS A 1 97 ? -24.410 6.828 18.700 1.00 90.50 97 LYS A O 1
ATOM 776 N N . ASN A 1 98 ? -23.754 6.659 16.558 1.00 90.75 98 ASN A N 1
ATOM 777 C CA . ASN A 1 98 ? -22.389 7.144 16.768 1.00 90.75 98 ASN A CA 1
ATOM 778 C C . ASN A 1 98 ? -22.145 8.562 16.225 1.00 90.75 98 ASN A C 1
ATOM 780 O O . ASN A 1 98 ? -21.021 8.882 15.832 1.00 90.75 98 ASN A O 1
ATOM 784 N N . ARG A 1 99 ? -23.176 9.421 16.183 1.00 89.88 99 ARG A N 1
ATOM 785 C CA . ARG A 1 99 ? -23.091 10.775 15.596 1.00 89.88 99 ARG A CA 1
ATOM 786 C C . ARG A 1 99 ? -21.892 11.581 16.097 1.00 89.88 99 ARG A C 1
ATOM 788 O O . ARG A 1 99 ? -21.224 12.227 15.294 1.00 89.88 99 ARG A O 1
ATOM 795 N N . GLU A 1 100 ? -21.605 11.509 17.395 1.00 90.12 100 GLU A N 1
ATOM 796 C CA . GLU A 1 100 ? -20.501 12.243 18.029 1.00 90.12 100 GLU A CA 1
ATOM 797 C C . GLU A 1 100 ? -19.123 11.780 17.536 1.00 90.12 100 GLU A C 1
ATOM 799 O O . GLU A 1 100 ? -18.230 12.598 17.351 1.00 90.12 100 GLU A O 1
ATOM 804 N N . MET A 1 101 ? -18.968 10.487 17.237 1.00 90.31 101 MET A N 1
ATOM 805 C CA . MET A 1 101 ? -17.699 9.894 16.794 1.00 90.31 101 MET A CA 1
ATOM 806 C C . MET A 1 101 ? -17.562 9.846 15.268 1.00 90.31 101 MET A C 1
ATOM 808 O O . MET A 1 101 ? -16.516 9.461 14.749 1.00 90.31 101 MET A O 1
ATOM 812 N N . LEU A 1 102 ? -18.603 10.209 14.513 1.00 92.19 102 LEU A N 1
ATOM 813 C CA . LEU A 1 102 ? -18.634 10.014 13.062 1.00 92.19 102 LEU A CA 1
ATOM 814 C C . LEU A 1 102 ? -17.612 10.888 12.320 1.00 92.19 102 LEU A C 1
ATOM 816 O O . LEU A 1 102 ? -17.042 10.453 11.316 1.00 92.19 102 LEU A O 1
ATOM 820 N N . LEU A 1 103 ? -17.386 12.120 12.784 1.00 92.88 103 LEU A N 1
ATOM 821 C CA . LEU A 1 103 ? -16.387 13.013 12.189 1.00 92.88 103 LEU A CA 1
ATOM 822 C C . LEU A 1 103 ? -14.968 12.486 12.422 1.00 92.88 103 LEU A C 1
ATOM 824 O O . LEU A 1 103 ? -14.186 12.410 11.472 1.00 92.88 103 LEU A O 1
ATOM 828 N N . ASP A 1 104 ? -14.671 12.046 13.644 1.00 94.94 104 ASP A N 1
ATOM 829 C CA . ASP A 1 104 ? -13.388 11.428 13.970 1.00 94.94 104 ASP A CA 1
ATOM 830 C C . ASP A 1 104 ? -13.183 10.116 13.217 1.00 94.94 104 ASP A C 1
ATOM 832 O O . ASP A 1 104 ? -12.135 9.925 12.610 1.00 94.94 104 ASP A O 1
ATOM 836 N N . ALA A 1 105 ? -14.207 9.265 13.116 1.00 94.88 105 ALA A N 1
ATOM 837 C CA . ALA A 1 105 ? -14.136 8.027 12.346 1.00 94.88 105 ALA A CA 1
ATOM 838 C C . ALA A 1 105 ? -13.805 8.267 10.866 1.00 94.88 105 ALA A C 1
ATOM 840 O O . ALA A 1 105 ? -13.020 7.517 10.289 1.00 94.88 105 ALA A O 1
ATOM 841 N N . LYS A 1 106 ? -14.337 9.332 10.248 1.00 94.31 106 LYS A N 1
ATOM 842 C CA . LYS A 1 106 ? -13.969 9.719 8.874 1.00 94.31 106 LYS A CA 1
ATOM 843 C C . LYS A 1 106 ? -12.509 10.166 8.774 1.00 94.31 106 LYS A C 1
ATOM 845 O O . LYS A 1 106 ? -11.832 9.791 7.818 1.00 94.31 106 LYS A O 1
ATOM 850 N N . ARG A 1 107 ? -12.013 10.930 9.752 1.00 95.12 107 ARG A N 1
ATOM 851 C CA . ARG A 1 107 ? -10.601 11.344 9.818 1.00 95.12 107 ARG A CA 1
ATOM 852 C C . ARG A 1 107 ? -9.677 10.138 10.016 1.00 95.12 107 ARG A C 1
ATOM 854 O O . ARG A 1 107 ? -8.703 9.982 9.284 1.00 95.12 107 ARG A O 1
ATOM 861 N N . TRP A 1 108 ? -10.018 9.240 10.937 1.00 96.31 108 TRP A N 1
ATOM 862 C CA . TRP A 1 108 ? -9.291 7.993 11.165 1.00 96.31 108 TRP A CA 1
ATOM 863 C C . TRP A 1 108 ? -9.307 7.087 9.934 1.00 96.31 108 TRP A C 1
ATOM 865 O O . TRP A 1 108 ? -8.287 6.478 9.618 1.00 96.31 108 TRP A O 1
ATOM 875 N N . ALA A 1 109 ? -10.430 7.028 9.208 1.00 95.31 109 ALA A N 1
ATOM 876 C CA . ALA A 1 109 ? -10.539 6.279 7.959 1.00 95.31 109 ALA A CA 1
ATOM 877 C C . ALA A 1 109 ? -9.536 6.782 6.911 1.00 95.31 109 ALA A C 1
ATOM 879 O O . ALA A 1 109 ? -8.854 5.983 6.275 1.00 95.31 109 ALA A O 1
ATOM 880 N N . ASP A 1 110 ? -9.404 8.097 6.750 1.00 93.56 110 ASP A N 1
ATOM 881 C CA . ASP A 1 110 ? -8.425 8.676 5.827 1.00 93.56 110 ASP A CA 1
ATOM 882 C C . ASP A 1 110 ? -6.979 8.323 6.224 1.00 93.56 110 ASP A C 1
ATOM 884 O O . ASP A 1 110 ? -6.174 7.917 5.385 1.00 93.56 110 ASP A O 1
ATOM 888 N N . HIS A 1 111 ? -6.660 8.385 7.517 1.00 95.38 111 HIS A N 1
ATOM 889 C CA . HIS A 1 111 ? -5.327 8.052 8.019 1.00 95.38 111 HIS A CA 1
ATOM 890 C C . HIS A 1 111 ? -5.009 6.554 7.865 1.00 95.38 111 HIS A C 1
ATOM 892 O O . HIS A 1 111 ? -3.940 6.199 7.361 1.00 95.38 111 HIS A O 1
ATOM 898 N N . VAL A 1 112 ? -5.939 5.660 8.228 1.00 95.31 112 VAL A N 1
ATOM 899 C CA . VAL A 1 112 ? -5.724 4.208 8.107 1.00 95.31 112 VAL A CA 1
ATOM 900 C C . VAL A 1 112 ? -5.597 3.782 6.642 1.00 95.31 112 VAL A C 1
ATOM 902 O O . VAL A 1 112 ? -4.800 2.899 6.330 1.00 95.31 112 VAL A O 1
ATOM 905 N N . LEU A 1 113 ? -6.314 4.437 5.719 1.00 92.69 113 LEU A N 1
ATOM 906 C CA . LEU A 1 113 ? -6.186 4.179 4.282 1.00 92.69 113 LEU A CA 1
ATOM 907 C C . LEU A 1 113 ? -4.784 4.513 3.764 1.00 92.69 113 LEU A C 1
ATOM 909 O O . LEU A 1 113 ? -4.244 3.755 2.960 1.00 92.69 113 LEU A O 1
ATOM 913 N N . ILE A 1 114 ? -4.166 5.596 4.243 1.00 92.50 114 ILE A N 1
ATOM 914 C CA . ILE A 1 114 ? -2.773 5.902 3.898 1.00 92.50 114 ILE A CA 1
ATOM 915 C C . ILE A 1 114 ? -1.812 4.860 4.463 1.00 92.50 114 ILE A C 1
ATOM 917 O O . ILE A 1 114 ? -0.941 4.406 3.725 1.00 92.50 114 ILE A O 1
ATOM 921 N N . ALA A 1 115 ? -1.976 4.437 5.721 1.00 93.88 115 ALA A N 1
ATOM 922 C CA . ALA A 1 115 ? -1.140 3.375 6.288 1.00 93.88 115 ALA A CA 1
ATOM 923 C C . ALA A 1 115 ? -1.234 2.083 5.455 1.00 93.88 115 ALA A C 1
ATOM 925 O O . ALA A 1 115 ? -0.214 1.482 5.123 1.00 93.88 115 ALA A O 1
ATOM 926 N N . MET A 1 116 ? -2.444 1.701 5.027 1.00 92.12 116 MET A N 1
ATOM 927 C CA . MET A 1 116 ? -2.652 0.554 4.136 1.00 92.12 116 MET A CA 1
ATOM 928 C C . MET A 1 116 ? -1.970 0.728 2.776 1.00 92.12 116 MET A C 1
ATOM 930 O O . MET A 1 116 ? -1.343 -0.215 2.295 1.00 92.12 116 MET A O 1
ATOM 934 N N . ARG A 1 117 ? -2.081 1.912 2.157 1.00 90.12 117 ARG A N 1
ATOM 935 C CA . ARG A 1 117 ? -1.424 2.213 0.874 1.00 90.12 117 ARG A CA 1
ATOM 936 C C . ARG A 1 117 ? 0.087 2.083 0.997 1.00 90.12 117 ARG A C 1
ATOM 938 O O . ARG A 1 117 ? 0.673 1.318 0.238 1.00 90.12 117 ARG A O 1
ATOM 945 N N . ILE A 1 118 ? 0.678 2.719 2.010 1.00 90.56 118 ILE A N 1
ATOM 946 C CA . ILE A 1 118 ? 2.112 2.638 2.309 1.00 90.56 118 ILE A CA 1
ATOM 947 C C . ILE A 1 118 ? 2.538 1.178 2.472 1.00 90.56 118 ILE A C 1
ATOM 949 O O . ILE A 1 118 ? 3.435 0.731 1.768 1.00 90.56 118 ILE A O 1
ATOM 953 N N . LEU A 1 119 ? 1.856 0.391 3.311 1.00 89.06 119 LEU A N 1
ATOM 954 C CA . LEU A 1 119 ? 2.170 -1.032 3.514 1.00 89.06 119 LEU A CA 1
ATOM 955 C C . LEU A 1 119 ? 2.001 -1.890 2.245 1.00 89.06 119 LEU A C 1
ATOM 957 O O . LEU A 1 119 ? 2.587 -2.963 2.153 1.00 89.06 119 LEU A O 1
ATOM 961 N N . SER A 1 120 ? 1.237 -1.426 1.253 1.00 85.06 120 SER A N 1
ATOM 962 C CA . SER A 1 120 ? 1.027 -2.130 -0.020 1.00 85.06 120 SER A CA 1
ATOM 963 C C . SER A 1 120 ? 2.049 -1.793 -1.115 1.00 85.06 120 SER A C 1
ATOM 965 O O . SER A 1 120 ? 1.983 -2.358 -2.215 1.00 85.06 120 SER A O 1
ATOM 967 N N . TYR A 1 121 ? 2.984 -0.871 -0.853 1.00 85.06 121 TYR A N 1
ATOM 968 C CA . TYR A 1 121 ? 3.997 -0.484 -1.832 1.00 85.06 121 TYR A CA 1
ATOM 969 C C . TYR A 1 121 ? 4.911 -1.672 -2.165 1.00 85.06 121 TYR A C 1
ATOM 971 O O . TYR A 1 121 ? 5.518 -2.264 -1.271 1.00 85.06 121 TYR A O 1
ATOM 979 N N . PRO A 1 122 ? 5.017 -2.057 -3.449 1.00 72.81 122 PRO A N 1
ATOM 980 C CA . PRO A 1 122 ? 5.610 -3.330 -3.830 1.00 72.81 122 PRO A CA 1
ATOM 981 C C . PRO A 1 122 ? 7.127 -3.177 -4.076 1.00 72.81 122 PRO A C 1
ATOM 983 O O . PRO A 1 122 ? 7.606 -3.347 -5.196 1.00 72.81 122 PRO A O 1
ATOM 986 N N . TYR A 1 123 ? 7.895 -2.845 -3.029 1.00 69.12 123 TYR A N 1
ATOM 987 C CA . TYR A 1 123 ? 9.329 -2.520 -3.139 1.00 69.12 123 TYR A CA 1
ATOM 988 C C . TYR A 1 123 ? 10.193 -3.685 -3.658 1.00 69.12 123 TYR A C 1
ATOM 990 O O . TYR A 1 123 ? 10.919 -3.528 -4.638 1.00 69.12 123 TYR A O 1
ATOM 998 N N . GLY A 1 124 ? 10.067 -4.885 -3.077 1.00 77.12 124 GLY A N 1
ATOM 999 C CA . GLY A 1 124 ? 10.778 -6.079 -3.570 1.00 77.12 124 GLY A CA 1
ATOM 1000 C C . GLY A 1 124 ? 10.196 -6.634 -4.875 1.00 77.12 124 GLY A C 1
ATOM 1001 O O . GLY A 1 124 ? 10.902 -7.171 -5.719 1.00 77.12 124 GLY A O 1
ATOM 1002 N N . TYR A 1 125 ? 8.900 -6.426 -5.108 1.00 81.31 125 TYR A N 1
ATOM 1003 C CA . TYR A 1 125 ? 8.174 -7.014 -6.236 1.00 81.31 125 TYR A CA 1
ATOM 1004 C C . TYR A 1 125 ? 8.758 -6.649 -7.605 1.00 81.31 125 TYR A C 1
ATOM 1006 O O . TYR A 1 125 ? 8.870 -7.518 -8.475 1.00 81.31 125 TYR A O 1
ATOM 1014 N N . VAL A 1 126 ? 9.110 -5.378 -7.818 1.00 85.81 126 VAL A N 1
ATOM 1015 C CA . VAL A 1 126 ? 9.724 -4.938 -9.079 1.00 85.81 126 VAL A CA 1
ATOM 1016 C C . VAL A 1 126 ? 11.198 -5.318 -9.107 1.00 85.81 126 VAL A C 1
ATOM 1018 O O . VAL A 1 126 ? 11.665 -5.809 -10.129 1.00 85.81 126 VAL A O 1
ATOM 1021 N N 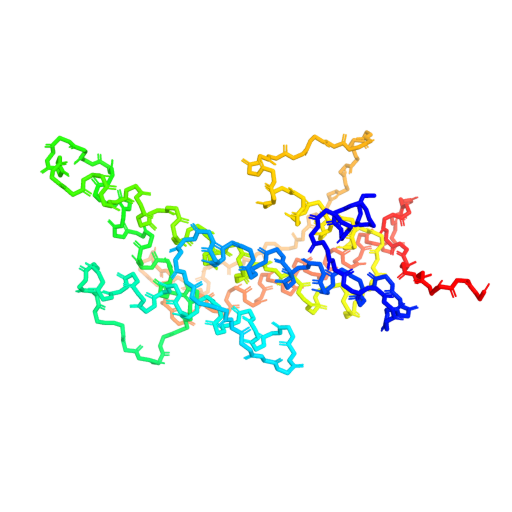. ARG A 1 127 ? 11.915 -5.142 -7.992 1.00 84.12 127 ARG A N 1
ATOM 1022 C CA . ARG A 1 127 ? 13.356 -5.396 -7.909 1.00 84.12 127 ARG A CA 1
ATOM 1023 C C . ARG A 1 127 ? 13.713 -6.864 -8.167 1.00 84.12 127 ARG A C 1
ATOM 1025 O O . ARG A 1 127 ? 14.645 -7.131 -8.918 1.00 84.12 127 ARG A O 1
ATOM 1032 N N . ASP A 1 128 ? 12.934 -7.798 -7.625 1.00 84.56 128 ASP A N 1
ATOM 1033 C CA . ASP A 1 128 ? 13.213 -9.237 -7.712 1.00 84.56 128 ASP A CA 1
ATOM 1034 C C . ASP A 1 128 ? 12.980 -9.814 -9.117 1.00 84.56 128 ASP A C 1
ATOM 1036 O O . ASP A 1 128 ? 13.588 -10.811 -9.499 1.00 84.56 128 ASP A O 1
ATOM 1040 N N . ASN A 1 129 ? 12.071 -9.220 -9.898 1.00 84.56 129 ASN A N 1
ATOM 1041 C CA . ASN A 1 129 ? 11.824 -9.619 -11.286 1.00 84.56 129 ASN A CA 1
ATOM 1042 C C . ASN A 1 129 ? 11.191 -8.450 -12.062 1.00 84.56 129 ASN A C 1
ATOM 1044 O O . ASN A 1 129 ? 9.959 -8.374 -12.180 1.00 84.56 129 ASN A O 1
ATOM 1048 N N . PRO A 1 130 ? 12.015 -7.527 -12.583 1.00 87.25 130 PRO A N 1
ATOM 1049 C CA . PRO A 1 130 ? 11.545 -6.282 -13.169 1.00 87.25 130 PRO A CA 1
ATOM 1050 C C . PRO A 1 130 ? 10.971 -6.564 -14.547 1.00 87.25 130 PRO A C 1
ATOM 1052 O O . PRO A 1 130 ? 11.694 -6.574 -15.530 1.00 87.25 130 PRO A O 1
ATOM 1055 N N . THR A 1 131 ? 9.673 -6.822 -14.641 1.00 87.31 131 THR A N 1
ATOM 1056 C CA . THR A 1 131 ? 8.971 -6.958 -15.929 1.00 87.31 131 THR A CA 1
ATOM 1057 C C . THR A 1 131 ? 8.203 -5.683 -16.248 1.00 87.31 131 THR A C 1
ATOM 1059 O O . THR A 1 131 ? 7.919 -4.895 -15.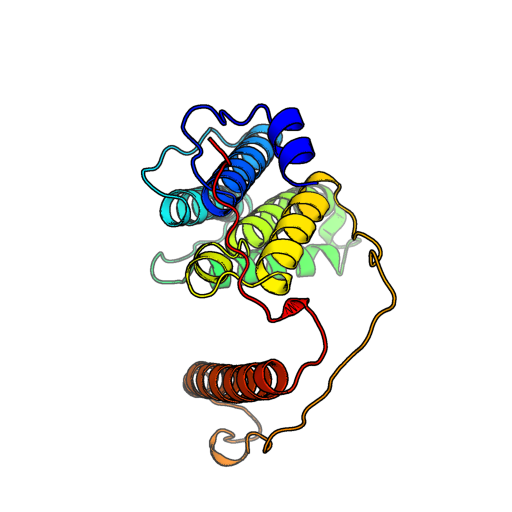341 1.00 87.31 131 THR A O 1
ATOM 1062 N N . PHE A 1 132 ? 7.851 -5.470 -17.519 1.00 86.56 132 PHE A N 1
ATOM 1063 C CA . PHE A 1 132 ? 7.038 -4.315 -17.919 1.00 86.56 132 PHE A CA 1
ATOM 1064 C C . PHE A 1 132 ? 5.727 -4.234 -17.133 1.00 86.56 132 PHE A C 1
ATOM 1066 O O . PHE A 1 132 ? 5.373 -3.146 -16.687 1.00 86.56 132 PHE A O 1
ATOM 1073 N N . ASP A 1 133 ? 5.059 -5.368 -16.903 1.00 85.31 133 ASP A N 1
ATOM 1074 C CA . ASP A 1 133 ? 3.817 -5.411 -16.127 1.00 85.31 133 ASP A CA 1
ATOM 1075 C C . ASP A 1 133 ? 4.049 -4.986 -14.679 1.00 85.31 133 ASP A C 1
ATOM 1077 O O . ASP A 1 133 ? 3.349 -4.113 -14.181 1.00 85.31 133 ASP A O 1
ATOM 1081 N N . ARG A 1 134 ? 5.067 -5.541 -14.004 1.00 87.44 134 ARG A N 1
ATOM 1082 C CA . ARG A 1 134 ? 5.345 -5.187 -12.601 1.00 87.44 134 ARG A CA 1
ATOM 1083 C C . ARG A 1 134 ? 5.717 -3.718 -12.440 1.00 87.44 134 ARG A C 1
ATOM 1085 O O . ARG A 1 134 ? 5.284 -3.061 -11.491 1.00 87.44 134 ARG A O 1
ATOM 1092 N N . PHE A 1 135 ? 6.532 -3.208 -13.360 1.00 89.12 135 PHE A N 1
ATOM 1093 C CA . PHE A 1 135 ? 6.935 -1.809 -13.358 1.00 89.12 135 PHE A CA 1
ATOM 1094 C C . PHE A 1 135 ? 5.738 -0.891 -13.636 1.00 89.12 135 PHE A C 1
ATOM 1096 O O . PHE A 1 135 ? 5.510 0.054 -12.884 1.00 89.12 135 PHE A O 1
ATOM 1103 N N . GLY A 1 136 ? 4.950 -1.196 -14.672 1.00 88.56 136 GLY A N 1
ATOM 1104 C CA . GLY A 1 136 ? 3.739 -0.462 -15.041 1.00 88.56 136 GLY A CA 1
ATOM 1105 C C . GLY A 1 136 ? 2.709 -0.433 -13.915 1.00 88.56 136 GLY A C 1
ATOM 1106 O O . GLY A 1 136 ? 2.300 0.650 -13.511 1.00 88.56 136 GLY A O 1
ATOM 1107 N N . GLU A 1 137 ? 2.392 -1.594 -13.336 1.00 87.81 137 GLU A N 1
ATOM 1108 C CA . GLU A 1 137 ? 1.483 -1.749 -12.191 1.00 87.81 137 GLU A CA 1
ATOM 1109 C C . GLU A 1 137 ? 1.912 -0.871 -11.007 1.00 87.81 137 GLU A C 1
ATOM 1111 O O . GLU A 1 137 ? 1.089 -0.213 -10.371 1.00 87.81 137 GLU A O 1
ATOM 1116 N N . THR A 1 138 ? 3.214 -0.821 -10.716 1.00 90.00 138 THR A N 1
ATOM 1117 C CA . THR A 1 138 ? 3.720 -0.017 -9.597 1.00 90.00 138 THR A CA 1
ATOM 1118 C C . THR A 1 138 ? 3.651 1.479 -9.900 1.00 90.00 138 THR A C 1
ATOM 1120 O O . THR A 1 138 ? 3.280 2.261 -9.028 1.00 90.00 138 THR A O 1
ATOM 1123 N N . VAL A 1 139 ? 3.960 1.899 -11.133 1.00 90.38 139 VAL A N 1
ATOM 1124 C CA . VAL A 1 139 ? 3.802 3.301 -11.562 1.00 90.38 139 VAL A CA 1
ATOM 1125 C C . VAL A 1 139 ? 2.335 3.728 -11.511 1.00 90.38 139 VAL A C 1
ATOM 1127 O O . VAL A 1 139 ? 2.046 4.822 -11.031 1.00 90.38 139 VAL A O 1
ATOM 1130 N N . GLU A 1 140 ? 1.422 2.880 -11.985 1.00 90.56 140 GLU A N 1
ATOM 1131 C CA . GLU A 1 140 ? -0.025 3.101 -11.915 1.00 90.56 140 GLU A CA 1
ATOM 1132 C C . GLU A 1 140 ? -0.478 3.268 -10.468 1.00 90.56 140 GLU A C 1
ATOM 1134 O O . GLU A 1 140 ? -1.100 4.277 -10.156 1.00 90.56 140 GLU A O 1
ATOM 1139 N N . ARG A 1 141 ? -0.068 2.370 -9.565 1.00 89.94 141 ARG A N 1
ATOM 1140 C CA . ARG A 1 141 ? -0.396 2.463 -8.135 1.00 89.94 141 ARG A CA 1
ATOM 1141 C C . ARG A 1 141 ? 0.055 3.789 -7.521 1.00 89.94 141 ARG A C 1
ATOM 1143 O O . ARG A 1 141 ? -0.750 4.476 -6.904 1.00 89.94 141 ARG A O 1
ATOM 1150 N N . LEU A 1 142 ? 1.302 4.207 -7.763 1.00 90.56 142 LEU A N 1
ATOM 1151 C CA . LEU A 1 142 ? 1.801 5.497 -7.264 1.00 90.56 142 LEU A CA 1
ATOM 1152 C C . LEU A 1 142 ? 1.024 6.694 -7.836 1.00 90.56 142 LEU A C 1
ATOM 1154 O O . LEU A 1 142 ? 0.822 7.699 -7.151 1.00 90.56 142 LEU A O 1
ATOM 1158 N N . LEU A 1 143 ? 0.593 6.617 -9.097 1.00 90.69 143 LEU A N 1
ATOM 1159 C CA . LEU A 1 143 ? -0.242 7.655 -9.695 1.00 90.69 143 LEU A CA 1
ATOM 1160 C C . LEU A 1 143 ? -1.651 7.664 -9.094 1.00 90.69 143 LEU A C 1
ATOM 1162 O O . LEU A 1 143 ? -2.148 8.741 -8.776 1.00 90.69 143 LEU A O 1
ATOM 1166 N N . GLU A 1 144 ? -2.277 6.503 -8.911 1.00 90.31 144 GLU A N 1
ATOM 1167 C CA . GLU A 1 144 ? -3.588 6.367 -8.265 1.00 90.31 144 GLU A CA 1
ATOM 1168 C C . GLU A 1 144 ? -3.557 6.894 -6.829 1.00 90.31 144 GLU A C 1
ATOM 1170 O O . GLU A 1 144 ? -4.471 7.607 -6.415 1.00 90.31 144 GLU A O 1
ATOM 1175 N N . ASP A 1 145 ? -2.474 6.641 -6.094 1.00 89.19 145 ASP A N 1
ATOM 1176 C CA . ASP A 1 145 ? -2.285 7.162 -4.742 1.00 89.19 145 ASP A CA 1
ATOM 1177 C C . ASP A 1 145 ? -2.154 8.687 -4.718 1.00 89.19 145 ASP A C 1
ATOM 1179 O O . ASP A 1 145 ? -2.716 9.342 -3.835 1.00 89.19 145 ASP A O 1
ATOM 1183 N N . LYS A 1 146 ? -1.468 9.276 -5.708 1.00 89.31 146 LYS A N 1
ATO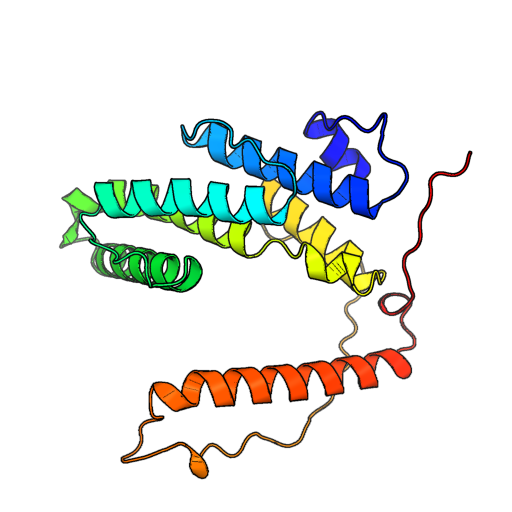M 1184 C CA . LYS A 1 146 ? -1.410 10.737 -5.875 1.00 89.31 146 LYS A CA 1
ATOM 1185 C C . LYS A 1 146 ? -2.775 11.320 -6.251 1.00 89.31 146 LYS A C 1
ATOM 1187 O O . LYS A 1 146 ? -3.151 12.368 -5.729 1.00 89.31 146 LYS A O 1
ATOM 1192 N N . LEU A 1 147 ? -3.464 10.703 -7.207 1.00 88.25 147 LEU A N 1
ATOM 1193 C CA . LEU A 1 147 ? -4.694 11.228 -7.806 1.00 88.25 147 LEU A CA 1
ATOM 1194 C C . LEU A 1 147 ? -5.943 10.920 -6.971 1.00 88.25 147 LEU A C 1
ATOM 1196 O O . LEU A 1 147 ? -6.979 11.557 -7.150 1.00 88.25 147 LEU A O 1
ATOM 1200 N N . ASN A 1 148 ? -5.841 9.964 -6.050 1.00 85.12 148 ASN A N 1
ATOM 1201 C CA . ASN A 1 148 ? -6.930 9.445 -5.231 1.00 85.12 148 ASN A CA 1
ATOM 1202 C C . ASN A 1 148 ? -8.120 8.897 -6.046 1.00 85.12 148 ASN A C 1
ATOM 1204 O O . ASN A 1 148 ? -9.260 8.917 -5.582 1.00 85.12 148 ASN A O 1
ATOM 1208 N N . HIS A 1 149 ? -7.865 8.402 -7.258 1.00 86.31 149 HIS A N 1
ATOM 1209 C CA . HIS A 1 149 ? -8.843 7.697 -8.080 1.00 86.31 149 HIS A CA 1
ATOM 1210 C C . HIS A 1 149 ? -8.150 6.653 -8.954 1.00 86.31 149 HIS A C 1
ATOM 1212 O O . HIS A 1 149 ? -6.972 6.790 -9.279 1.00 86.31 149 HIS A O 1
ATOM 1218 N N . ALA A 1 150 ? -8.906 5.635 -9.366 1.00 85.12 150 ALA A N 1
ATOM 1219 C CA . ALA A 1 150 ? -8.407 4.609 -10.270 1.00 85.12 150 ALA A CA 1
ATOM 1220 C C . ALA A 1 150 ? -8.117 5.186 -11.662 1.00 85.12 150 ALA A C 1
ATOM 1222 O O . ALA A 1 150 ? -8.848 6.062 -12.148 1.00 85.12 150 ALA A O 1
ATOM 1223 N N . ILE A 1 151 ? -7.075 4.681 -12.314 1.00 85.75 151 ILE A N 1
ATOM 1224 C CA . ILE A 1 151 ? -6.702 5.088 -13.667 1.00 85.75 151 ILE A CA 1
ATOM 1225 C C . ILE A 1 151 ? -7.320 4.108 -14.676 1.00 85.75 151 ILE A C 1
ATOM 1227 O O . ILE A 1 151 ? -7.262 2.890 -14.489 1.00 85.75 151 ILE A O 1
ATOM 1231 N N . PRO A 1 152 ? -7.955 4.597 -15.759 1.00 84.62 152 PRO A N 1
ATOM 1232 C CA . PRO A 1 152 ? -8.475 3.717 -16.796 1.00 84.62 152 PRO A CA 1
ATOM 1233 C C . PRO A 1 152 ? -7.338 2.980 -17.526 1.00 84.62 152 PRO A C 1
ATOM 1235 O O . PRO A 1 152 ? -6.226 3.494 -17.632 1.00 84.62 152 PRO A O 1
ATOM 1238 N N . PRO A 1 153 ? -7.609 1.792 -18.092 1.00 82.19 153 PRO A N 1
ATOM 1239 C CA . PRO A 1 153 ? -6.590 1.018 -18.793 1.00 82.19 153 PRO A CA 1
ATOM 1240 C C . PRO A 1 153 ? -6.051 1.774 -20.017 1.00 82.19 153 PRO A C 1
ATOM 1242 O O . PRO A 1 153 ? -6.820 2.300 -20.819 1.00 82.19 153 PRO A O 1
ATOM 1245 N N . TYR A 1 154 ? -4.730 1.754 -20.208 1.00 81.06 154 TYR A N 1
ATOM 1246 C CA . TYR A 1 154 ? -4.062 2.439 -21.327 1.00 81.06 154 TYR A CA 1
ATOM 1247 C C . TYR A 1 154 ? -4.195 1.732 -22.681 1.00 81.06 154 TYR A C 1
ATOM 1249 O O . TYR A 1 154 ? -3.835 2.289 -23.717 1.00 81.06 154 TYR A O 1
ATOM 1257 N N . SER A 1 155 ? -4.665 0.487 -22.695 1.00 78.31 155 SER A N 1
ATOM 1258 C CA . SER A 1 155 ? -4.816 -0.305 -23.913 1.00 78.31 155 SER A CA 1
ATOM 1259 C C . SER A 1 155 ? -5.972 -1.298 -23.792 1.00 78.31 155 SER A C 1
ATOM 1261 O O . SER A 1 155 ? -6.625 -1.406 -22.749 1.00 78.31 155 SER A O 1
ATOM 1263 N N . ARG A 1 156 ? -6.254 -2.027 -24.879 1.00 82.50 156 ARG A N 1
ATOM 1264 C CA . ARG A 1 156 ? -7.257 -3.095 -24.865 1.00 82.50 156 ARG A CA 1
ATOM 1265 C C . ARG A 1 156 ? -6.857 -4.157 -23.844 1.00 82.50 156 ARG A C 1
ATOM 1267 O O . ARG A 1 156 ? -5.761 -4.704 -23.910 1.00 82.50 156 ARG A O 1
ATOM 1274 N N . ARG A 1 157 ? -7.774 -4.472 -22.929 1.00 80.00 157 ARG A N 1
ATOM 1275 C CA . ARG A 1 157 ? -7.565 -5.523 -21.933 1.00 80.00 157 ARG A CA 1
ATOM 1276 C C . ARG A 1 157 ? -7.580 -6.886 -22.616 1.00 80.00 157 ARG A C 1
ATOM 1278 O O . ARG A 1 157 ? -8.557 -7.236 -23.273 1.00 80.00 157 ARG A O 1
ATOM 1285 N N . ALA A 1 158 ? -6.517 -7.649 -22.417 1.00 80.12 158 ALA A N 1
ATOM 1286 C CA . ALA A 1 158 ? -6.478 -9.072 -22.698 1.00 80.12 158 ALA A CA 1
ATOM 1287 C C . ALA A 1 158 ? -6.261 -9.804 -21.375 1.00 80.12 158 ALA A C 1
ATOM 1289 O O . ALA A 1 158 ? -5.345 -9.468 -20.626 1.00 80.12 158 ALA A O 1
ATOM 1290 N N . ALA A 1 159 ? -7.122 -10.772 -21.073 1.00 82.06 159 ALA A N 1
ATOM 1291 C CA . ALA A 1 159 ? -7.000 -11.599 -19.883 1.00 82.06 159 ALA A CA 1
ATOM 1292 C C . ALA A 1 159 ? -6.630 -13.019 -20.311 1.00 82.06 159 ALA A C 1
ATOM 1294 O O . ALA A 1 159 ? -7.366 -13.655 -21.065 1.00 82.06 159 ALA A O 1
ATOM 1295 N N . LEU A 1 160 ? -5.493 -13.507 -19.821 1.00 83.31 160 LEU A N 1
ATOM 1296 C CA . LEU A 1 160 ? -5.128 -14.915 -19.908 1.00 83.31 160 LEU A CA 1
ATOM 1297 C C . LEU A 1 160 ? -5.474 -15.563 -18.572 1.00 83.31 160 LEU A C 1
ATOM 1299 O O . LEU A 1 160 ? -4.994 -15.127 -17.526 1.00 83.31 160 LEU A O 1
ATOM 1303 N N . VAL A 1 161 ? -6.327 -16.584 -18.604 1.00 87.44 161 VAL A N 1
ATOM 1304 C CA . VAL A 1 161 ? -6.793 -17.277 -17.401 1.00 87.44 161 VAL A CA 1
ATOM 1305 C C . VAL A 1 161 ? -6.285 -18.708 -17.432 1.00 87.44 161 VAL A C 1
ATOM 1307 O O . VAL A 1 161 ? -6.468 -19.419 -18.418 1.00 87.44 161 VAL A O 1
ATOM 1310 N N . LYS A 1 162 ? -5.666 -19.136 -16.331 1.00 88.25 162 LYS A N 1
ATOM 1311 C CA . LYS A 1 162 ? -5.277 -20.526 -16.104 1.00 88.25 162 LYS A CA 1
ATOM 1312 C C . LYS A 1 162 ? -5.857 -20.989 -14.781 1.00 88.25 162 LYS A C 1
ATOM 1314 O O . LYS A 1 162 ? -5.590 -20.391 -13.741 1.00 88.25 162 LYS A O 1
ATOM 1319 N N . TYR A 1 163 ? -6.634 -22.061 -14.831 1.00 90.56 163 TYR A N 1
ATOM 1320 C CA . TYR A 1 163 ? -7.159 -22.708 -13.638 1.00 90.56 163 TYR A CA 1
ATOM 1321 C C . TYR A 1 163 ? -6.150 -23.736 -13.131 1.00 90.56 163 TYR A C 1
ATOM 1323 O O . TYR A 1 163 ? -5.615 -24.529 -13.906 1.00 90.56 163 TYR A O 1
ATOM 1331 N N . GLY A 1 164 ? -5.868 -23.688 -11.832 1.00 89.69 164 GLY A N 1
ATOM 1332 C CA . GLY A 1 164 ? -5.064 -24.696 -11.151 1.00 89.69 164 GLY A CA 1
ATOM 1333 C C . GLY A 1 164 ? -5.916 -25.749 -10.461 1.00 89.69 164 GLY A C 1
ATOM 1334 O O . GLY A 1 164 ? -7.145 -25.706 -10.491 1.00 89.69 164 GLY A O 1
ATOM 1335 N N . VAL A 1 165 ? -5.235 -26.668 -9.781 1.00 89.88 165 VAL A N 1
ATOM 1336 C CA . VAL A 1 165 ? -5.886 -27.629 -8.889 1.00 89.88 165 VAL A CA 1
ATOM 1337 C C . VAL A 1 165 ? -6.414 -26.878 -7.660 1.00 89.88 165 VAL A C 1
ATOM 1339 O O . VAL A 1 165 ? -5.622 -26.176 -7.015 1.00 89.88 165 VAL A O 1
ATOM 1342 N N . PRO A 1 166 ? -7.709 -27.014 -7.318 1.00 88.81 166 PRO A N 1
ATOM 1343 C CA . PRO A 1 166 ? -8.272 -26.421 -6.111 1.00 88.81 166 PRO A CA 1
ATOM 1344 C C . PRO A 1 166 ? -7.487 -26.805 -4.849 1.00 88.81 166 PRO A C 1
ATOM 1346 O O . PRO A 1 166 ? -6.854 -27.861 -4.777 1.00 88.81 166 PRO A O 1
ATOM 1349 N N . VAL A 1 167 ? -7.500 -25.929 -3.846 1.00 85.06 167 VAL A N 1
ATOM 1350 C CA . VAL A 1 167 ? -7.052 -26.289 -2.497 1.00 85.06 167 VAL A CA 1
ATOM 1351 C C . VAL A 1 167 ? -8.211 -27.006 -1.816 1.00 85.06 167 VAL A C 1
ATOM 1353 O O . VAL A 1 167 ? -9.287 -26.425 -1.686 1.00 85.06 167 VAL A O 1
ATOM 1356 N N . ASP A 1 168 ? -8.003 -28.260 -1.422 1.00 87.38 168 ASP A N 1
ATOM 1357 C CA . ASP A 1 168 ? -8.976 -28.983 -0.614 1.00 87.38 168 ASP A CA 1
ATOM 1358 C C . ASP A 1 168 ? -8.926 -28.447 0.820 1.00 87.38 168 ASP A C 1
ATOM 1360 O O . ASP A 1 168 ? -7.892 -28.496 1.481 1.00 87.38 168 ASP A O 1
ATOM 1364 N N . LEU A 1 169 ? -10.039 -27.873 1.274 1.00 88.19 169 LEU A N 1
ATOM 1365 C CA . LEU A 1 169 ? -10.150 -27.310 2.616 1.00 88.19 169 LEU A CA 1
ATOM 1366 C C . LEU A 1 169 ? -10.611 -28.340 3.650 1.00 88.19 169 LEU A C 1
ATOM 1368 O O . LEU A 1 169 ? -10.564 -28.044 4.842 1.00 88.19 169 LEU A O 1
ATOM 1372 N N . SER A 1 170 ? -11.056 -29.526 3.223 1.00 87.12 170 SER A N 1
ATOM 1373 C CA . SER A 1 170 ? -11.586 -30.551 4.129 1.00 87.12 170 SER A CA 1
ATOM 1374 C C . SER A 1 170 ? -10.557 -31.007 5.168 1.00 87.12 170 SER A C 1
ATOM 1376 O O . SER A 1 170 ? -10.925 -31.282 6.306 1.00 87.12 170 SER A O 1
ATOM 1378 N N . GLU A 1 171 ? -9.269 -30.971 4.821 1.00 83.12 171 GLU A N 1
ATOM 1379 C CA . GLU A 1 171 ? -8.150 -31.312 5.708 1.00 83.12 171 GLU A CA 1
ATOM 1380 C C . GLU A 1 171 ? -7.926 -30.291 6.840 1.00 83.12 171 GLU A C 1
ATOM 1382 O O . GLU A 1 171 ? -7.331 -30.620 7.865 1.00 83.12 171 GLU A O 1
ATOM 1387 N N . TYR A 1 172 ? -8.425 -29.060 6.680 1.00 84.44 172 TYR A N 1
ATOM 1388 C CA . TYR A 1 172 ? -8.193 -27.939 7.602 1.00 84.44 172 TYR A CA 1
ATOM 1389 C C . TYR A 1 172 ? -9.443 -27.527 8.392 1.00 84.44 172 TYR A C 1
ATOM 1391 O O . TYR A 1 172 ? -9.394 -26.623 9.234 1.00 84.44 172 TYR A O 1
ATOM 1399 N N . VAL A 1 173 ? -10.587 -28.153 8.105 1.00 87.38 173 VAL A N 1
ATOM 1400 C CA . VAL A 1 173 ? -11.875 -27.833 8.723 1.00 87.38 173 VAL A CA 1
ATOM 1401 C C . VAL A 1 173 ? -12.163 -28.804 9.863 1.00 87.38 173 VAL A C 1
ATOM 1403 O O . VAL A 1 173 ? -12.239 -30.013 9.672 1.00 87.38 173 VAL A O 1
ATOM 1406 N N . GLN A 1 174 ? -12.404 -28.257 11.053 1.00 80.81 174 GLN A N 1
ATOM 1407 C CA . GLN A 1 174 ? -12.958 -28.981 12.195 1.00 80.81 174 GLN A CA 1
ATOM 1408 C C . GLN A 1 174 ? -14.239 -28.270 12.647 1.00 80.81 174 GLN A C 1
ATOM 1410 O O . GLN A 1 174 ? -14.255 -27.051 12.810 1.00 80.81 174 GLN A O 1
ATOM 1415 N N . ASP A 1 175 ? -15.336 -29.016 12.797 1.00 85.06 175 ASP A N 1
ATOM 1416 C CA . ASP A 1 175 ? -16.652 -28.487 13.199 1.00 85.06 175 ASP A CA 1
ATOM 1417 C C . ASP A 1 175 ? -17.159 -27.327 12.315 1.00 85.06 175 ASP A C 1
ATOM 1419 O O . ASP A 1 175 ? -17.728 -26.340 12.787 1.00 85.06 175 ASP A O 1
ATOM 1423 N N . GLY A 1 176 ? -16.912 -27.420 11.003 1.00 84.31 176 GLY A N 1
ATOM 1424 C CA . GLY A 1 176 ? -17.314 -26.400 10.027 1.00 84.31 176 GLY A CA 1
ATOM 1425 C C . GLY A 1 176 ? -16.491 -25.108 10.083 1.00 84.31 176 GLY A C 1
ATOM 1426 O O . GLY A 1 176 ? -16.851 -24.129 9.429 1.00 84.31 176 GLY A O 1
ATOM 1427 N N . LYS A 1 177 ? -15.392 -25.082 10.848 1.00 84.62 177 LYS A N 1
ATOM 1428 C CA . LYS A 1 177 ? -14.495 -23.929 10.974 1.00 84.62 177 LYS A CA 1
ATOM 1429 C C . LYS A 1 177 ? -13.061 -24.315 10.631 1.00 84.62 177 LYS A C 1
ATOM 1431 O O . LYS A 1 177 ? -12.567 -25.360 11.041 1.00 84.62 177 LYS A O 1
ATOM 1436 N N . ILE A 1 178 ? -12.379 -23.439 9.899 1.00 85.12 178 ILE A N 1
ATOM 1437 C CA . ILE A 1 178 ? -10.932 -23.546 9.689 1.00 85.12 178 ILE A CA 1
ATOM 1438 C C . ILE A 1 178 ? -10.236 -23.186 11.002 1.00 85.12 178 ILE A C 1
ATOM 1440 O O . ILE A 1 178 ? -10.599 -22.193 11.644 1.00 85.12 178 ILE A O 1
ATOM 1444 N N . LYS A 1 179 ? -9.240 -23.972 11.414 1.00 81.56 179 LYS A N 1
ATOM 1445 C CA . LYS A 1 179 ? -8.470 -23.660 12.624 1.00 81.56 179 LYS A CA 1
ATOM 1446 C C . LYS A 1 179 ? -7.635 -22.396 12.393 1.00 81.56 179 LYS A C 1
ATOM 1448 O O . LYS A 1 179 ? -6.991 -22.289 11.352 1.00 81.56 179 LYS A O 1
ATOM 1453 N N . PRO A 1 180 ? -7.562 -21.458 13.355 1.00 74.38 180 PRO A N 1
ATOM 1454 C CA . PRO A 1 180 ? -6.788 -20.227 13.185 1.00 74.38 180 PRO A CA 1
ATOM 1455 C C . PRO A 1 180 ? -5.323 -20.449 12.776 1.00 74.38 180 PRO A C 1
ATOM 1457 O O . PRO A 1 180 ? -4.813 -19.696 11.954 1.00 74.38 180 PRO A O 1
ATOM 1460 N N . GLY A 1 181 ? -4.674 -21.502 13.291 1.00 77.88 181 GLY A N 1
ATOM 1461 C CA . GLY A 1 181 ? -3.292 -21.853 12.937 1.00 77.88 181 GLY A CA 1
ATOM 1462 C C . GLY A 1 181 ? -3.112 -22.392 11.512 1.00 77.88 181 GLY A C 1
ATOM 1463 O O . GLY A 1 181 ? -2.022 -22.302 10.961 1.00 77.88 181 GLY A O 1
ATOM 1464 N N . ASP A 1 182 ? -4.177 -22.891 10.883 1.00 85.00 182 ASP A N 1
ATOM 1465 C CA . ASP A 1 182 ? -4.119 -23.440 9.524 1.00 85.00 182 ASP A CA 1
ATOM 1466 C C . ASP A 1 182 ? -4.298 -22.364 8.447 1.00 85.00 182 ASP A C 1
ATOM 1468 O O . ASP A 1 182 ? -3.924 -22.571 7.293 1.00 85.00 182 ASP A O 1
ATOM 1472 N N . ILE A 1 183 ? -4.820 -21.187 8.810 1.00 84.56 183 ILE A N 1
ATOM 1473 C CA . ILE A 1 183 ? -5.036 -20.073 7.874 1.00 84.56 183 ILE A CA 1
ATOM 1474 C C . ILE A 1 183 ? -3.718 -19.646 7.223 1.00 84.56 183 ILE A C 1
ATOM 1476 O O . ILE A 1 183 ? -3.683 -19.385 6.019 1.00 84.56 183 ILE A O 1
ATOM 1480 N N . GLU A 1 184 ? -2.635 -19.585 7.997 1.00 83.25 184 GLU A N 1
ATOM 1481 C CA . GLU A 1 184 ? -1.316 -19.224 7.479 1.00 83.25 184 GLU A CA 1
ATOM 1482 C C . GLU A 1 184 ? -0.823 -20.257 6.459 1.00 83.25 184 GLU A C 1
ATOM 1484 O O . GLU A 1 184 ? -0.455 -19.889 5.342 1.00 83.25 184 GLU A O 1
ATOM 1489 N N . ASN A 1 185 ? -0.932 -21.546 6.788 1.00 85.56 185 ASN A N 1
ATOM 1490 C CA . ASN A 1 185 ? -0.549 -22.645 5.902 1.00 85.56 185 ASN A CA 1
ATOM 1491 C C . ASN A 1 185 ? -1.349 -22.631 4.591 1.00 85.56 185 ASN A C 1
ATOM 1493 O O . ASN A 1 185 ? -0.766 -22.692 3.506 1.00 85.56 185 ASN A O 1
ATOM 1497 N N . ILE A 1 186 ? -2.676 -22.474 4.672 1.00 89.31 186 ILE A N 1
ATOM 1498 C CA . ILE A 1 186 ? -3.557 -22.362 3.499 1.00 89.31 186 ILE A CA 1
ATOM 1499 C C . ILE A 1 186 ? -3.175 -21.139 2.659 1.00 89.31 186 ILE A C 1
ATOM 1501 O O . ILE A 1 186 ? -3.156 -21.206 1.426 1.00 89.31 186 ILE A O 1
ATOM 1505 N N . THR A 1 187 ? -2.848 -20.018 3.307 1.00 87.25 187 THR A N 1
ATOM 1506 C CA . THR A 1 187 ? -2.458 -18.773 2.632 1.00 87.25 187 THR A CA 1
ATOM 1507 C C . THR A 1 187 ? -1.146 -18.941 1.872 1.00 87.25 187 THR A C 1
ATOM 1509 O O . THR A 1 187 ? -1.068 -18.552 0.705 1.00 87.25 187 THR A O 1
ATOM 1512 N N . VAL A 1 188 ? -0.128 -19.544 2.493 1.00 86.50 188 VAL A N 1
ATOM 1513 C CA . VAL A 1 188 ? 1.164 -19.829 1.849 1.00 86.50 188 VAL A CA 1
ATOM 1514 C C . VAL A 1 188 ? 0.977 -20.802 0.685 1.00 86.50 188 VAL A C 1
ATOM 1516 O O . VAL A 1 188 ? 1.381 -20.496 -0.435 1.00 86.50 188 VAL A O 1
ATOM 1519 N N . GLN A 1 189 ? 0.258 -21.909 0.893 1.00 89.62 189 GLN A N 1
ATOM 1520 C CA . GLN A 1 189 ? -0.015 -22.887 -0.164 1.00 89.62 189 GLN A CA 1
ATOM 1521 C C . GLN A 1 189 ? -0.764 -22.261 -1.353 1.00 89.62 189 GLN A C 1
ATOM 1523 O O . GLN A 1 189 ? -0.439 -22.525 -2.514 1.00 89.62 189 GLN A O 1
ATOM 1528 N N . SER A 1 190 ? -1.761 -21.417 -1.076 1.00 89.88 190 SER A N 1
ATOM 1529 C CA . SER A 1 190 ? -2.524 -20.707 -2.108 1.00 89.88 190 SER A CA 1
ATOM 1530 C C . SER A 1 190 ? -1.638 -19.732 -2.881 1.00 89.88 190 SER A C 1
ATOM 1532 O O . SER A 1 190 ? -1.674 -19.719 -4.113 1.00 89.88 190 SER A O 1
ATOM 1534 N N . ARG A 1 191 ? -0.801 -18.958 -2.176 1.00 88.56 191 ARG A N 1
ATOM 1535 C CA . ARG A 1 191 ? 0.163 -18.026 -2.778 1.00 88.56 191 ARG A CA 1
ATOM 1536 C C . ARG A 1 191 ? 1.105 -18.753 -3.733 1.00 88.56 191 ARG A C 1
ATOM 1538 O O . ARG A 1 191 ? 1.241 -18.329 -4.878 1.00 88.56 191 ARG A O 1
ATOM 1545 N N . ASP A 1 192 ? 1.695 -19.860 -3.296 1.00 89.19 192 ASP A N 1
ATOM 1546 C CA . ASP A 1 192 ? 2.680 -20.602 -4.086 1.00 89.19 192 ASP A CA 1
ATOM 1547 C C . ASP A 1 192 ? 2.048 -21.244 -5.326 1.00 89.19 192 ASP A C 1
ATOM 1549 O O . ASP A 1 192 ? 2.591 -21.141 -6.433 1.00 89.19 192 ASP A O 1
ATOM 1553 N N . LYS A 1 193 ? 0.856 -21.845 -5.181 1.00 91.06 193 LYS A N 1
ATOM 1554 C CA . LYS A 1 193 ? 0.087 -22.393 -6.311 1.00 91.06 193 LYS A CA 1
ATOM 1555 C C . LYS A 1 193 ? -0.254 -21.306 -7.334 1.00 91.06 193 LYS A C 1
ATOM 1557 O O . LYS A 1 193 ? -0.008 -21.499 -8.525 1.00 91.06 193 LYS A O 1
ATOM 1562 N N . VAL A 1 194 ? -0.773 -20.157 -6.891 1.00 90.38 194 VAL A N 1
ATOM 1563 C CA . VAL A 1 194 ? -1.100 -19.025 -7.776 1.00 90.38 194 VAL A CA 1
ATOM 1564 C C . VAL A 1 194 ? 0.157 -18.488 -8.456 1.00 90.38 194 VAL A C 1
ATOM 1566 O O . VAL A 1 194 ? 0.161 -18.302 -9.673 1.00 90.38 194 VAL A O 1
ATOM 1569 N N . GLN A 1 195 ? 1.251 -18.300 -7.716 1.00 85.81 195 GLN A N 1
ATOM 1570 C CA . GLN A 1 195 ? 2.500 -17.783 -8.273 1.00 85.81 195 GLN A CA 1
ATOM 1571 C C . GLN A 1 195 ? 3.088 -18.727 -9.328 1.00 85.81 195 GLN A C 1
ATOM 1573 O O . GLN A 1 195 ? 3.586 -18.261 -10.357 1.00 85.81 195 GLN A O 1
ATOM 1578 N N . LYS A 1 196 ? 2.985 -20.046 -9.124 1.00 88.81 196 LYS A N 1
ATOM 1579 C CA . LYS A 1 196 ? 3.380 -21.045 -10.123 1.00 88.81 196 LYS A CA 1
ATOM 1580 C C . LYS A 1 196 ? 2.553 -20.918 -11.406 1.00 88.81 196 LYS A C 1
ATOM 1582 O O . LYS A 1 196 ? 3.136 -20.846 -12.485 1.00 88.81 196 LYS A O 1
ATOM 1587 N N . LEU A 1 197 ? 1.226 -20.814 -11.301 1.00 90.38 197 LEU A N 1
ATOM 1588 C CA . LEU A 1 197 ? 0.342 -20.637 -12.463 1.00 90.38 197 LEU A CA 1
ATOM 1589 C C . LEU A 1 197 ? 0.637 -19.338 -13.221 1.00 90.38 197 LEU A C 1
ATOM 1591 O O . LEU A 1 197 ? 0.683 -19.345 -14.449 1.00 90.38 197 LEU A O 1
ATOM 1595 N N . VAL A 1 198 ? 0.888 -18.239 -12.500 1.00 86.12 198 VAL A N 1
ATOM 1596 C CA . VAL A 1 198 ? 1.300 -16.956 -13.091 1.00 86.12 198 VAL A CA 1
ATOM 1597 C C . VAL A 1 198 ? 2.628 -17.103 -13.834 1.00 86.12 198 VAL A C 1
ATOM 1599 O O . VAL A 1 198 ? 2.763 -16.613 -14.953 1.00 86.12 198 VAL A O 1
ATOM 1602 N N . ASN A 1 199 ? 3.608 -17.796 -13.250 1.00 84.31 199 ASN A N 1
ATOM 1603 C CA . ASN A 1 199 ? 4.903 -18.025 -13.893 1.00 84.31 199 ASN A CA 1
ATOM 1604 C C . ASN A 1 199 ? 4.776 -18.873 -15.164 1.00 84.31 199 ASN A C 1
ATOM 1606 O O . ASN A 1 199 ? 5.461 -18.600 -16.145 1.00 84.31 199 ASN A O 1
ATOM 1610 N N . GLU A 1 200 ? 3.899 -19.876 -15.164 1.00 87.94 200 GLU A N 1
ATOM 1611 C CA . GLU A 1 200 ? 3.600 -20.681 -16.351 1.00 87.94 200 GLU A CA 1
ATOM 1612 C C . GLU A 1 200 ? 2.908 -19.843 -17.435 1.00 87.94 200 GLU A C 1
ATOM 1614 O O . GLU A 1 200 ? 3.387 -19.811 -18.563 1.00 87.94 200 GLU A O 1
ATOM 1619 N N . LEU A 1 201 ? 1.861 -19.087 -17.084 1.00 87.19 201 LEU A N 1
ATOM 1620 C CA . LEU A 1 201 ? 1.182 -18.166 -18.007 1.00 87.19 201 LEU A CA 1
ATOM 1621 C C . LEU A 1 201 ? 2.144 -17.159 -18.645 1.00 87.19 201 LEU A C 1
A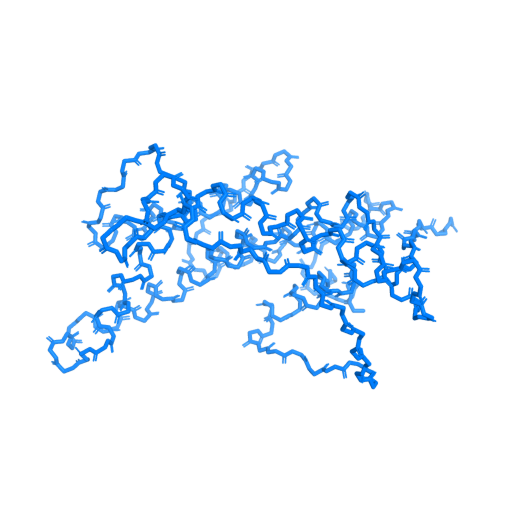TOM 1623 O O . LEU A 1 201 ? 1.992 -16.810 -19.813 1.00 87.19 201 LEU A O 1
ATOM 1627 N N . ARG A 1 202 ? 3.141 -16.689 -17.889 1.00 82.19 202 ARG A N 1
ATOM 1628 C CA . ARG A 1 202 ? 4.130 -15.736 -18.399 1.00 82.19 202 ARG A CA 1
ATOM 1629 C C . ARG A 1 202 ? 5.014 -16.315 -19.499 1.00 82.19 202 ARG A C 1
ATOM 1631 O O . ARG A 1 202 ? 5.360 -15.564 -20.407 1.00 82.19 202 ARG A O 1
ATOM 1638 N N . LYS A 1 203 ? 5.376 -17.602 -19.418 1.00 82.12 203 LYS A N 1
ATOM 1639 C CA . LYS A 1 203 ? 6.230 -18.266 -20.421 1.00 82.12 203 LYS A CA 1
ATOM 1640 C C . LYS A 1 203 ? 5.566 -18.309 -21.794 1.00 82.12 203 LYS A C 1
ATOM 1642 O O . LYS A 1 203 ? 6.239 -18.091 -22.793 1.00 82.12 203 LYS A O 1
ATOM 1647 N N . ASP A 1 204 ? 4.255 -18.523 -21.810 1.00 81.19 204 ASP A N 1
ATOM 1648 C CA . ASP A 1 204 ? 3.473 -18.703 -23.036 1.00 81.19 204 ASP A CA 1
ATOM 1649 C C . ASP A 1 204 ? 2.783 -17.405 -23.497 1.00 81.19 204 ASP A C 1
ATOM 1651 O O . ASP A 1 204 ? 2.038 -17.396 -24.478 1.00 81.19 204 ASP A O 1
ATOM 1655 N N . SER A 1 205 ? 2.998 -16.293 -22.784 1.00 81.12 205 SER A N 1
ATOM 1656 C CA . SER A 1 205 ? 2.326 -15.027 -23.068 1.00 81.12 205 SER A CA 1
ATOM 1657 C C . SER A 1 205 ? 2.883 -14.371 -24.337 1.00 81.12 205 SER A C 1
ATOM 1659 O O . SER A 1 205 ? 4.076 -14.061 -24.392 1.00 81.12 205 SER A O 1
ATOM 1661 N N . PRO A 1 206 ? 2.036 -14.050 -25.334 1.00 82.75 206 PRO A N 1
ATOM 1662 C CA . PRO A 1 206 ? 2.458 -13.287 -26.507 1.00 82.75 206 PRO A CA 1
ATOM 1663 C C . PRO A 1 206 ? 2.620 -11.786 -26.205 1.00 82.75 206 PRO A C 1
ATOM 1665 O O . PRO A 1 206 ? 3.033 -11.018 -27.076 1.00 82.75 206 PRO A O 1
ATOM 1668 N N . TYR A 1 207 ? 2.266 -11.339 -24.995 1.00 84.62 207 TYR A N 1
ATOM 1669 C CA . TYR A 1 207 ? 2.238 -9.927 -24.629 1.00 84.62 207 TYR A CA 1
ATOM 1670 C C . TYR A 1 207 ? 3.592 -9.446 -24.089 1.00 84.62 207 TYR A C 1
ATOM 1672 O O . TYR A 1 207 ? 4.243 -10.152 -23.320 1.00 84.62 207 TYR A O 1
ATOM 1680 N N . PRO A 1 208 ? 4.017 -8.212 -24.424 1.00 82.81 208 PRO A N 1
ATOM 1681 C CA . PRO A 1 208 ? 5.320 -7.681 -24.019 1.00 82.81 208 PRO A CA 1
ATOM 1682 C C . PRO A 1 208 ? 5.450 -7.452 -22.507 1.00 82.81 208 PRO A C 1
ATOM 1684 O O . PRO A 1 208 ? 6.570 -7.323 -22.022 1.00 82.81 208 PRO A O 1
ATOM 1687 N N . GLY A 1 209 ? 4.332 -7.432 -21.777 1.00 81.69 209 GLY A N 1
ATOM 1688 C CA . GLY A 1 209 ? 4.260 -7.233 -20.330 1.00 81.69 209 GLY A CA 1
ATOM 1689 C C . GLY A 1 209 ? 5.156 -8.160 -19.506 1.00 81.69 209 GLY A C 1
ATOM 1690 O O . GLY A 1 209 ? 5.721 -7.754 -18.490 1.00 81.69 209 GLY A O 1
ATOM 1691 N N . THR A 1 210 ? 5.374 -9.383 -19.995 1.00 80.50 210 THR A N 1
ATOM 1692 C CA . THR A 1 210 ? 6.173 -10.416 -19.321 1.00 80.50 210 THR A CA 1
ATOM 1693 C C . THR A 1 210 ? 7.675 -10.276 -19.550 1.00 80.50 210 THR A C 1
ATOM 1695 O O . THR A 1 210 ? 8.460 -10.935 -18.867 1.00 80.50 210 THR A O 1
ATOM 1698 N N . LYS A 1 211 ? 8.093 -9.421 -20.492 1.00 84.31 211 LYS A N 1
ATOM 1699 C CA . LYS A 1 211 ? 9.507 -9.184 -20.792 1.00 84.31 211 LYS A CA 1
ATOM 1700 C C . LYS A 1 211 ? 10.163 -8.398 -19.663 1.00 84.31 211 LYS A C 1
ATOM 1702 O O . LYS A 1 211 ? 9.527 -7.548 -19.036 1.00 84.31 211 LYS A O 1
ATOM 1707 N N . LEU A 1 212 ? 11.450 -8.662 -19.446 1.00 82.56 212 LEU A N 1
ATOM 1708 C CA . LEU A 1 212 ? 12.258 -7.889 -18.511 1.00 82.56 212 LEU A CA 1
ATOM 1709 C C . LEU A 1 212 ? 12.326 -6.421 -18.951 1.00 82.56 212 LEU A C 1
ATOM 1711 O O . LEU A 1 212 ? 12.550 -6.106 -20.120 1.00 82.56 212 LEU A O 1
ATOM 1715 N N . TYR A 1 213 ? 12.146 -5.539 -17.983 1.00 79.50 213 TYR A N 1
ATOM 1716 C CA . TYR A 1 213 ? 12.295 -4.106 -18.078 1.00 79.50 213 TYR A CA 1
ATOM 1717 C C . TYR A 1 213 ? 13.646 -3.717 -17.483 1.00 79.50 213 TYR A C 1
ATOM 1719 O O . TYR A 1 213 ? 13.820 -3.650 -16.268 1.00 79.50 213 TYR A O 1
ATOM 1727 N N . ILE A 1 214 ? 14.612 -3.452 -18.358 1.00 68.75 214 ILE A N 1
ATOM 1728 C CA . ILE A 1 214 ? 15.924 -2.922 -17.987 1.00 68.75 214 ILE A CA 1
ATOM 1729 C C . ILE A 1 214 ? 16.095 -1.620 -18.763 1.00 68.75 214 ILE A C 1
ATOM 1731 O O . ILE A 1 214 ? 16.423 -1.628 -19.947 1.00 68.75 214 ILE A O 1
ATOM 1735 N N . LYS A 1 215 ? 15.822 -0.490 -18.106 1.00 64.69 215 LYS A N 1
ATOM 1736 C CA . LYS A 1 215 ? 16.115 0.845 -18.640 1.00 64.69 215 LYS A CA 1
ATOM 1737 C C . LYS A 1 215 ? 17.186 1.484 -17.761 1.00 64.69 215 LYS A C 1
ATOM 1739 O O . LYS A 1 215 ? 16.873 2.090 -16.732 1.00 64.69 215 LYS A O 1
ATOM 1744 N N . THR A 1 216 ? 18.439 1.315 -18.170 1.00 57.81 216 THR A N 1
ATOM 1745 C CA . THR A 1 216 ? 19.578 2.108 -17.699 1.00 57.81 216 THR A CA 1
ATOM 1746 C C . THR A 1 216 ? 19.581 3.445 -18.440 1.00 57.81 216 THR A C 1
ATOM 1748 O O . THR A 1 216 ? 19.152 3.518 -19.595 1.00 57.81 216 THR A O 1
ATOM 1751 N N . LYS A 1 217 ? 19.999 4.532 -17.778 1.00 50.75 217 LYS A N 1
ATOM 1752 C CA . LYS A 1 217 ? 20.205 5.816 -18.468 1.00 50.75 217 LYS A CA 1
ATOM 1753 C C . LYS A 1 217 ? 21.174 5.590 -19.634 1.00 50.75 217 LYS A C 1
ATOM 1755 O O . LYS A 1 217 ? 22.276 5.090 -19.421 1.00 50.75 217 LYS A O 1
ATOM 1760 N N . SER A 1 218 ? 20.762 5.944 -20.850 1.00 47.62 218 SER A N 1
ATOM 1761 C CA . SER A 1 218 ? 21.711 6.144 -21.942 1.00 47.62 218 SER A CA 1
ATOM 1762 C C . SER A 1 218 ? 22.635 7.289 -21.536 1.00 47.62 218 SER A C 1
ATOM 1764 O O . SER A 1 218 ? 22.147 8.306 -21.037 1.00 47.62 218 SER A O 1
ATOM 1766 N N . SER A 1 219 ? 23.939 7.046 -21.664 1.00 37.81 219 SER A N 1
ATOM 1767 C CA . SER A 1 219 ? 25.023 7.997 -21.405 1.00 37.81 219 SER A CA 1
ATOM 1768 C C . SER A 1 219 ? 24.791 9.336 -22.092 1.00 37.81 219 SER A C 1
ATOM 1770 O O . SER A 1 219 ? 24.281 9.317 -23.234 1.00 37.81 219 SER A O 1
#

Sequence (219 aa):
MLETLSRELEVDSRDVYDSISLLEKTGVALMQRALKSRGYGKVEGVDFPGLQEESAEKIIVSLEKEIGLDSKGEISLWVRTQFIRRHIHTIMLDPEKNREMLLDAKRWADHVLIAMRILSYPYGYVRDNPTFDRFGETVERLLEDKLNHAIPPYSRRAALVKYGVPVDLSEYVQDGKIKPGDIENITVQSRDKVQKLVNELRKDSPYPGTKLYIKTKSS

pLDDT: mean 86.29, std 8.51, range [37.81, 96.31]

Secondary structure (DSSP, 8-state):
-HHHHHHHTT---TT--BHHHHHHHHHHHHHHHHHHHTTPPPP--SSHHHHHHHHHHHHHHHHHHHHT----TTS-HHHHHHHHHHHHHHHHH-TTTTGGGHHHHHHHHHHHHHHHHHHT--HHHHHHS-BHHHHHHHHHHHHHHHHTSPPPPSS---------PPPP-GGGEETTEE-TTHHHHHHHHHHHHHHHHHHHHHHT--SGGGSB---BPP-

Foldseek 3Di:
DLVVLCVVLVQPCVPPFWPLSSLLSSLLSLLQVLCVVLVHHGDDDDGLVVNLQVSLVSLLVVLCVVVVNDDDPVDDSVVSLVVSLVVLVVLVVCCPVNVVCVVVSVSNNSSSVSSVLSVPQPSVQCVVFPFQQSSVVNSQSSVCSVVVHHDDDPDDDDDDDDDDDDDDCPVQDDPNDGDPVCVVVVVVVVVVRVVVRVVVCLVPDPDRRSPHDTDGDDD

Radius of gyration: 20.51 Å; chains: 1; bounding box: 52×49×50 Å